Protein AF-A0A1V2L631-F1 (afdb_monomer)

Radius of gyration: 38.19 Å; Cα contacts (8 Å, |Δi|>4): 176; chains: 1; bounding box: 76×66×100 Å

Foldseek 3Di:
DDDDDDDDDDDDDDDDDDDDDDDDDDDQQFAPQPPGGDGPPDDPGNHVDPVSVVVVVVVVLVVLVVVVVPPPPPDDPDPPPDQHPVNVVVLPVVDPDPVSSVCVVVDFPDDDDPPVPDPLLVVLVVVLVVLVVVLVLLVLVLVLLVLLVVLQVVLQVVLLVVVPPDDDDDPRDRFHFQFQFQLNVDPDPSSVPDDPVNRPPPCSVVLSVVLVVVVPPPPPDPDPCPGPGTGGDGQVPDPPCNCVSVVSNVVSVVSSVVSVVVSVVSVVVSVVVVVVSSVVVVVVVVVVVVVVVVD

Organism: Cyberlindnera fabianii (NCBI:txid36022)

Sequence (295 aa):
MYCLTVRASAIFNGLDLSYAIERGSTDKRKCRLEGCWTAISGPESKFCSKQHGLEYMREAMRALELRQSNEKDENSEEDRKELTKAELVQLIRHSSTYETLKNIGATLPDVSVDLENQPRLKKIDEDVADLEEKLKLESLRKQLLIKTRENVKRLSEEITAAMDTGTSKKKVKKVEVCGFDLSFNNEADFFKDVTEDDLVSKQTEQLKERFISLQSSDKDTEMEDLYPNICLTEKKKCLKHNGWQTMLTDEIDMNIQNLEIQMTKLLERKKSIIKVLKTDLFEQKAHVKQKQMLS

Structure (mmCIF, N/CA/C/O backbone):
data_AF-A0A1V2L631-F1
#
_entry.id   AF-A0A1V2L631-F1
#
loop_
_atom_site.group_PDB
_atom_site.id
_atom_site.type_symbol
_atom_site.label_atom_id
_atom_site.label_alt_id
_atom_site.label_comp_id
_atom_site.label_asym_id
_atom_site.label_entity_id
_atom_site.label_seq_id
_atom_site.pdbx_PDB_ins_code
_atom_site.Cartn_x
_atom_site.Cartn_y
_atom_site.Cartn_z
_atom_site.occupancy
_atom_site.B_iso_or_equiv
_atom_site.auth_seq_id
_atom_site.auth_comp_id
_atom_site.auth_asym_id
_atom_site.auth_atom_id
_atom_site.pdbx_PDB_model_num
ATOM 1 N N . MET A 1 1 ? 5.069 27.496 -6.863 1.00 35.81 1 MET A N 1
ATOM 2 C CA . MET A 1 1 ? 5.940 27.360 -8.049 1.00 35.81 1 MET A CA 1
ATOM 3 C C . MET A 1 1 ? 5.727 28.573 -8.933 1.00 35.81 1 MET A C 1
ATOM 5 O O . MET A 1 1 ? 4.630 28.756 -9.440 1.00 35.81 1 MET A O 1
ATOM 9 N N . TYR A 1 2 ? 6.744 29.425 -9.030 1.00 25.33 2 TYR A N 1
ATOM 10 C CA . TYR A 1 2 ? 6.799 30.547 -9.962 1.00 25.33 2 TYR A CA 1
ATOM 11 C C . TYR A 1 2 ? 7.236 30.028 -11.335 1.00 25.33 2 TYR A C 1
ATOM 13 O O . TYR A 1 2 ? 8.191 29.259 -11.407 1.00 25.33 2 TYR A O 1
ATOM 21 N N . CYS A 1 3 ? 6.604 30.484 -12.414 1.00 25.81 3 CYS A N 1
ATOM 22 C CA . CYS A 1 3 ? 7.279 30.545 -13.706 1.00 25.81 3 CYS A CA 1
ATOM 23 C C . CYS A 1 3 ? 7.041 31.932 -14.303 1.00 25.81 3 CYS A C 1
ATOM 25 O O . CYS A 1 3 ? 5.925 32.301 -14.664 1.00 25.81 3 CYS A O 1
ATOM 27 N N . LEU A 1 4 ? 8.117 32.714 -14.272 1.00 28.52 4 LEU A N 1
ATOM 28 C CA . LEU A 1 4 ? 8.240 34.061 -14.794 1.00 28.52 4 LEU A CA 1
ATOM 29 C C . LEU A 1 4 ? 8.288 34.034 -16.324 1.00 28.52 4 LEU A C 1
ATOM 31 O O . LEU A 1 4 ? 9.017 33.262 -16.938 1.00 28.52 4 LEU A O 1
ATOM 35 N N . THR A 1 5 ? 7.532 34.954 -16.903 1.00 38.53 5 THR A N 1
ATOM 36 C CA . THR A 1 5 ? 7.663 35.503 -18.253 1.00 38.53 5 THR A CA 1
ATOM 37 C C . THR A 1 5 ? 9.063 36.045 -18.547 1.00 38.53 5 THR A C 1
ATOM 39 O O . THR A 1 5 ? 9.597 36.780 -17.719 1.00 38.53 5 THR A O 1
ATOM 42 N N . VAL A 1 6 ? 9.555 35.868 -19.780 1.00 28.62 6 VAL A N 1
ATOM 43 C CA . VAL A 1 6 ? 10.459 36.835 -20.433 1.00 28.62 6 VAL A CA 1
ATOM 44 C C . VAL A 1 6 ? 10.033 37.049 -21.893 1.00 28.62 6 VAL A C 1
ATOM 46 O O . VAL A 1 6 ? 9.863 36.106 -22.659 1.00 28.62 6 VAL A O 1
ATOM 49 N N . ARG A 1 7 ? 9.820 38.329 -22.225 1.00 31.27 7 ARG A N 1
ATOM 50 C CA . ARG A 1 7 ? 9.549 38.940 -23.540 1.00 31.27 7 ARG A CA 1
ATOM 51 C C . ARG A 1 7 ? 10.857 39.270 -24.275 1.00 31.27 7 ARG A C 1
ATOM 53 O O . ARG A 1 7 ? 11.810 39.650 -23.609 1.00 31.27 7 ARG A O 1
ATOM 60 N N . ALA A 1 8 ? 10.807 39.340 -25.609 1.00 26.72 8 ALA A N 1
ATOM 61 C CA . ALA A 1 8 ? 11.378 40.414 -26.456 1.00 26.72 8 ALA A CA 1
ATOM 62 C C . ALA A 1 8 ? 10.921 40.165 -27.916 1.00 26.72 8 ALA A C 1
ATOM 64 O O . ALA A 1 8 ? 11.053 39.045 -28.392 1.00 26.72 8 ALA A O 1
ATOM 65 N N . SER A 1 9 ? 10.138 41.043 -28.567 1.00 26.56 9 SER A N 1
ATOM 66 C CA . SER A 1 9 ? 10.531 42.303 -29.253 1.00 26.56 9 SER A CA 1
ATOM 67 C C . SER A 1 9 ? 11.494 42.044 -30.418 1.00 26.56 9 SER A C 1
ATOM 69 O O . SER A 1 9 ? 12.488 41.370 -30.215 1.00 26.56 9 SER A O 1
ATOM 71 N N . ALA A 1 10 ? 11.382 42.572 -31.634 1.00 28.75 10 ALA A N 1
ATOM 72 C CA . ALA A 1 10 ? 10.436 43.387 -32.397 1.00 28.75 10 ALA A CA 1
ATOM 73 C C . ALA A 1 10 ? 11.000 43.399 -33.847 1.00 28.75 10 ALA A C 1
ATOM 75 O O . ALA A 1 10 ? 12.159 43.038 -34.029 1.00 28.75 10 ALA A O 1
ATOM 76 N N . ILE A 1 11 ? 10.218 43.821 -34.849 1.00 28.16 11 ILE A N 1
ATOM 77 C CA . ILE A 1 11 ? 10.582 44.752 -35.950 1.00 28.16 11 ILE A CA 1
ATOM 78 C C . ILE A 1 11 ? 9.530 44.620 -37.065 1.00 28.16 11 ILE A C 1
ATOM 80 O O . ILE A 1 11 ? 9.407 43.607 -37.748 1.00 28.16 11 ILE A O 1
ATOM 84 N N . PHE A 1 12 ? 8.749 45.689 -37.192 1.00 32.38 12 PHE A N 1
ATOM 85 C CA . PHE A 1 12 ? 7.882 46.023 -38.316 1.00 32.38 12 PHE A CA 1
ATOM 86 C C . PHE A 1 12 ? 8.732 46.625 -39.443 1.00 32.38 12 PHE A C 1
ATOM 88 O O . PHE A 1 12 ? 9.659 47.371 -39.142 1.00 32.38 12 PHE A O 1
ATOM 95 N N . ASN A 1 13 ? 8.357 46.419 -40.709 1.00 31.70 13 ASN A N 1
ATOM 96 C CA . ASN A 1 13 ? 8.304 47.511 -41.688 1.00 31.70 13 ASN A CA 1
ATOM 97 C C . ASN A 1 13 ? 7.408 47.141 -42.877 1.00 31.70 13 ASN A C 1
ATOM 99 O O . ASN A 1 13 ? 7.348 45.988 -43.295 1.00 31.70 13 ASN A O 1
ATOM 103 N N . GLY A 1 14 ? 6.635 48.134 -43.315 1.00 27.39 14 GLY A N 1
ATOM 104 C CA . GLY A 1 14 ? 5.398 47.980 -44.071 1.00 27.39 14 GLY A CA 1
ATOM 105 C C . GLY A 1 14 ? 5.557 47.612 -45.542 1.00 27.39 14 GLY A C 1
ATOM 106 O O . GLY A 1 14 ? 6.598 47.841 -46.146 1.00 27.39 14 GLY A O 1
ATOM 107 N N . LEU A 1 15 ? 4.451 47.128 -46.109 1.00 29.39 15 LEU A N 1
ATOM 108 C CA . LEU A 1 15 ? 3.930 47.561 -47.404 1.00 29.39 15 LEU A CA 1
ATOM 109 C C . LEU A 1 15 ? 2.403 47.366 -47.413 1.00 29.39 15 LEU A C 1
ATOM 111 O O . LEU A 1 15 ? 1.873 46.431 -46.815 1.00 29.39 15 LEU A O 1
ATOM 115 N N . ASP A 1 16 ? 1.746 48.342 -48.028 1.00 30.45 16 ASP A N 1
ATOM 116 C CA . ASP A 1 16 ? 0.326 48.694 -48.001 1.00 30.45 16 ASP A CA 1
ATOM 117 C C . ASP A 1 16 ? -0.672 47.551 -48.252 1.00 30.45 16 ASP A C 1
ATOM 119 O O . ASP A 1 16 ? -0.576 46.804 -49.226 1.00 30.45 16 ASP A O 1
ATOM 123 N N . LEU A 1 17 ? -1.705 47.501 -47.402 1.00 29.52 17 LEU A N 1
ATOM 124 C CA . LEU A 1 17 ? -2.951 46.774 -47.631 1.00 29.52 17 LEU A CA 1
ATOM 125 C C . LEU A 1 17 ? -3.939 47.696 -48.354 1.00 29.52 17 LEU A C 1
ATOM 127 O O . LEU A 1 17 ? -4.366 48.707 -47.799 1.00 29.52 17 LEU A O 1
ATOM 131 N N . SER A 1 18 ? -4.428 47.267 -49.515 1.00 30.72 18 SER A N 1
ATOM 132 C CA . SER A 1 18 ? -5.731 47.703 -50.020 1.00 30.72 18 SER A CA 1
ATOM 133 C C . SER A 1 18 ? -6.702 46.516 -50.013 1.00 3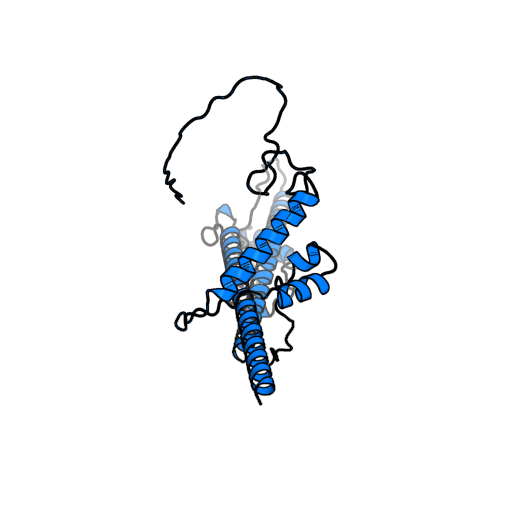0.72 18 SER A C 1
ATOM 135 O O . SER A 1 18 ? -6.394 45.475 -50.575 1.00 30.72 18 SER A O 1
ATOM 137 N N . TYR A 1 19 ? -7.824 46.705 -49.293 1.00 33.34 19 TYR A N 1
ATOM 138 C CA . TYR A 1 19 ? -9.198 46.190 -49.508 1.00 33.34 19 TYR A CA 1
ATOM 139 C C . TYR A 1 19 ? -9.391 44.709 -49.951 1.00 33.34 19 TYR A C 1
ATOM 141 O O . TYR A 1 19 ? -8.825 44.272 -50.934 1.00 33.34 19 TYR A O 1
ATOM 149 N N . ALA A 1 20 ? -10.281 43.871 -49.406 1.00 31.53 20 ALA A N 1
ATOM 150 C CA . ALA A 1 20 ? -11.449 44.078 -48.559 1.00 31.53 20 ALA A CA 1
ATOM 151 C C . ALA A 1 20 ? -11.918 42.738 -47.926 1.00 31.53 20 ALA A C 1
ATOM 153 O O . ALA A 1 20 ? -11.837 41.684 -48.545 1.00 31.53 20 ALA A O 1
ATOM 154 N N . ILE A 1 21 ? -12.410 42.844 -46.688 1.00 39.44 21 ILE A N 1
ATOM 155 C CA . ILE A 1 21 ? -13.585 42.208 -46.049 1.00 39.44 21 ILE A CA 1
ATOM 156 C C . ILE A 1 21 ? -14.060 40.826 -46.551 1.00 39.44 21 ILE A C 1
ATOM 158 O O . ILE A 1 21 ? -14.691 40.735 -47.592 1.00 39.44 21 ILE A O 1
ATOM 162 N N . GLU A 1 22 ? -14.014 39.829 -45.656 1.00 34.34 22 GLU A N 1
ATOM 163 C CA . GLU A 1 22 ? -15.205 39.042 -45.289 1.00 34.34 22 GLU A CA 1
ATOM 164 C C . GLU A 1 22 ? -15.097 38.525 -43.840 1.00 34.34 22 GLU A C 1
ATOM 166 O O . GLU A 1 22 ? -14.097 37.943 -43.418 1.00 34.34 22 GLU A O 1
ATOM 171 N N . ARG A 1 23 ? -16.125 38.824 -43.036 1.00 35.88 23 ARG A N 1
ATOM 172 C CA . ARG A 1 23 ? -16.254 38.453 -41.619 1.00 35.88 23 ARG A CA 1
ATOM 173 C C . ARG A 1 23 ? -16.688 36.987 -41.507 1.00 35.88 23 ARG A C 1
ATOM 175 O O . ARG A 1 23 ? -17.713 36.630 -42.074 1.00 35.88 23 ARG A O 1
ATOM 182 N N . GLY A 1 24 ? -16.002 36.179 -40.691 1.00 31.56 24 GLY A N 1
ATOM 183 C CA . GLY A 1 24 ? -16.507 34.852 -40.306 1.00 31.56 24 GLY A CA 1
ATOM 184 C C . GLY A 1 24 ? -15.512 33.928 -39.590 1.00 31.56 24 GLY A C 1
ATOM 185 O O . GLY A 1 24 ? -14.827 33.147 -40.236 1.00 31.56 24 GLY A O 1
ATOM 186 N N . SER A 1 25 ? -15.508 33.996 -38.253 1.00 39.47 25 SER A N 1
ATOM 187 C CA . SER A 1 25 ? -15.205 32.932 -37.268 1.00 39.47 25 SER A CA 1
ATOM 188 C C . SER A 1 25 ? -13.924 32.071 -37.376 1.00 39.47 25 SER A C 1
ATOM 190 O O . SER A 1 25 ? -13.733 31.308 -38.321 1.00 39.47 25 SER A O 1
ATOM 192 N N . THR A 1 26 ? -13.191 32.039 -36.252 1.00 40.69 26 THR A N 1
ATOM 193 C CA . THR A 1 26 ? -12.124 31.101 -35.826 1.00 40.69 26 THR A CA 1
ATOM 194 C C . THR A 1 26 ? -10.801 31.177 -36.590 1.00 40.69 26 THR A C 1
ATOM 196 O O . THR A 1 26 ? -10.778 31.100 -37.812 1.00 40.69 26 THR A O 1
ATOM 199 N N . ASP A 1 27 ? -9.689 31.300 -35.856 1.00 54.16 27 ASP A N 1
ATOM 200 C CA . ASP A 1 27 ? -8.316 31.198 -36.368 1.00 54.16 27 ASP A CA 1
ATOM 201 C C . ASP A 1 27 ? -8.124 29.877 -37.125 1.00 54.16 27 ASP A C 1
ATOM 203 O O . ASP A 1 27 ? -7.785 28.830 -36.564 1.00 54.16 27 ASP A O 1
ATOM 207 N N . LYS A 1 28 ? -8.366 29.900 -38.436 1.00 66.38 28 LYS A N 1
ATOM 208 C CA . LYS A 1 28 ? -8.109 28.753 -39.300 1.00 66.38 28 LYS A CA 1
ATOM 209 C C . LYS A 1 28 ? -6.596 28.590 -39.377 1.00 66.38 28 LYS A C 1
ATOM 211 O O . LYS A 1 28 ? -5.897 29.445 -39.920 1.00 66.38 28 LYS A O 1
ATOM 216 N N . ARG A 1 29 ? -6.085 27.495 -38.806 1.00 85.06 29 ARG A N 1
ATOM 217 C CA . ARG A 1 29 ? -4.656 27.147 -38.846 1.00 85.06 29 ARG A CA 1
ATOM 218 C C . ARG A 1 29 ? -4.130 27.271 -40.283 1.00 85.06 29 ARG A C 1
ATOM 220 O O . ARG A 1 29 ? -4.743 26.753 -41.221 1.00 85.06 29 ARG A O 1
ATOM 227 N N . LYS A 1 30 ? -3.006 27.969 -40.440 1.00 89.12 30 LYS A N 1
ATOM 228 C CA . LYS A 1 30 ? -2.355 28.214 -41.734 1.00 89.12 30 LYS A CA 1
ATOM 229 C C . LYS A 1 30 ? -1.570 26.985 -42.200 1.00 89.12 30 LYS A C 1
ATOM 231 O O . LYS A 1 30 ? -1.176 26.147 -41.387 1.00 89.12 30 LYS A O 1
ATOM 236 N N . CYS A 1 31 ? -1.363 26.882 -43.510 1.00 90.81 31 CYS A N 1
ATOM 237 C CA . CYS A 1 31 ? -0.488 25.888 -44.125 1.00 90.81 31 CYS A CA 1
ATOM 238 C C . CYS A 1 31 ? 0.948 25.995 -43.580 1.00 90.81 31 CYS A C 1
ATOM 240 O O . CYS A 1 31 ? 1.435 27.093 -43.331 1.00 90.81 31 CYS A O 1
ATOM 242 N N . ARG A 1 32 ? 1.625 24.853 -43.401 1.00 89.56 32 ARG A N 1
ATOM 243 C CA . ARG A 1 32 ? 3.000 24.799 -42.870 1.00 89.56 32 ARG A CA 1
ATOM 244 C C . ARG A 1 32 ? 4.098 25.064 -43.914 1.00 89.56 32 ARG A C 1
ATOM 246 O O . ARG A 1 32 ? 5.243 25.254 -43.523 1.00 89.56 32 ARG A O 1
ATOM 253 N N . LEU A 1 33 ? 3.775 25.049 -45.209 1.00 90.06 33 LEU A N 1
ATOM 254 C CA . LEU A 1 33 ? 4.741 25.382 -46.263 1.00 90.06 33 LEU A CA 1
ATOM 255 C C . LEU A 1 33 ? 5.114 26.868 -46.174 1.00 90.06 33 LEU A C 1
ATOM 257 O O . LEU A 1 33 ? 4.220 27.716 -46.101 1.00 90.06 33 LEU A O 1
ATOM 261 N N . GLU A 1 34 ? 6.409 27.181 -46.188 1.00 86.50 34 GLU A N 1
ATOM 262 C CA . GLU A 1 34 ? 6.878 28.566 -46.130 1.00 86.50 34 GLU A CA 1
ATOM 263 C C . GLU A 1 34 ? 6.370 29.366 -47.339 1.00 86.50 34 GLU A C 1
ATOM 265 O O . GLU A 1 34 ? 6.286 28.866 -48.457 1.00 86.50 34 GLU A O 1
ATOM 270 N N . GLY A 1 35 ? 5.933 30.604 -47.099 1.00 86.81 35 GLY A N 1
ATOM 271 C CA . GLY A 1 35 ? 5.319 31.448 -48.130 1.00 86.81 35 GLY A CA 1
ATOM 272 C C . GLY A 1 35 ? 3.858 31.118 -48.471 1.00 86.81 35 GLY A C 1
ATOM 273 O O . GLY A 1 35 ? 3.234 31.865 -49.224 1.00 86.81 35 GLY A O 1
ATOM 274 N N . CYS A 1 36 ? 3.261 30.063 -47.899 1.00 88.94 36 CYS A N 1
ATOM 275 C CA . CYS A 1 36 ? 1.844 29.751 -48.089 1.00 88.94 36 CYS A CA 1
ATOM 276 C C . CYS A 1 36 ? 0.971 30.316 -46.957 1.00 88.94 36 CYS A C 1
ATOM 278 O O . CYS A 1 36 ? 1.109 29.947 -45.793 1.00 88.94 36 CYS A O 1
ATOM 280 N N . TRP A 1 37 ? -0.008 31.151 -47.310 1.00 86.56 37 TRP A N 1
ATOM 281 C CA . TRP A 1 37 ? -0.923 31.788 -46.348 1.00 86.56 37 TRP A CA 1
ATOM 282 C C . TRP A 1 37 ? -2.336 31.191 -46.342 1.00 86.56 37 TRP A C 1
ATOM 284 O O . TRP A 1 37 ? -3.226 31.691 -45.655 1.00 86.56 37 TRP A O 1
ATOM 294 N N . THR A 1 38 ? -2.552 30.112 -47.096 1.00 88.94 38 THR A N 1
ATOM 295 C CA . THR A 1 38 ? -3.854 29.450 -47.239 1.00 88.94 38 THR A CA 1
ATOM 296 C C . THR A 1 38 ? -4.200 28.613 -46.001 1.00 88.94 38 THR A C 1
ATOM 298 O O . THR A 1 38 ? -3.320 28.043 -45.349 1.00 88.94 38 THR A O 1
ATOM 301 N N . ALA A 1 39 ? -5.493 28.501 -45.685 1.00 87.19 39 ALA A N 1
ATOM 302 C CA . ALA A 1 39 ? -5.988 27.643 -44.609 1.00 87.19 39 ALA A CA 1
ATOM 303 C C . ALA A 1 39 ? -5.780 26.146 -44.918 1.00 87.19 39 ALA A C 1
ATOM 305 O O . ALA A 1 39 ? -5.807 25.727 -46.076 1.00 87.19 39 ALA A O 1
ATOM 306 N N . ILE A 1 40 ? -5.582 25.332 -43.878 1.00 90.38 40 ILE A N 1
ATOM 307 C CA . ILE A 1 40 ? -5.439 23.873 -44.015 1.00 90.38 40 ILE A CA 1
ATOM 308 C C . ILE A 1 40 ? -6.718 23.198 -44.534 1.00 90.38 40 ILE A C 1
ATOM 310 O O . ILE A 1 40 ? -7.829 23.617 -44.221 1.00 90.38 40 ILE A O 1
ATOM 314 N N . SER A 1 41 ? -6.551 22.098 -45.276 1.00 83.69 41 SER A N 1
ATOM 315 C CA . SER A 1 41 ? -7.657 21.373 -45.926 1.00 83.69 41 SER A CA 1
ATOM 316 C C . SER A 1 41 ? -8.572 20.597 -44.963 1.00 83.69 41 SER A C 1
ATOM 318 O O . SER A 1 41 ? -9.622 20.124 -45.387 1.00 83.69 41 SER A O 1
ATOM 320 N N . GLY A 1 42 ? -8.188 20.414 -43.695 1.00 80.44 42 GLY A N 1
ATOM 321 C CA . GLY A 1 42 ? -8.964 19.636 -42.725 1.00 80.44 42 GLY A CA 1
ATOM 322 C C . GLY A 1 42 ? -8.306 19.552 -41.342 1.00 80.44 42 GLY A C 1
ATOM 323 O O . GLY A 1 42 ? -7.162 19.983 -41.184 1.00 80.44 42 GLY A O 1
ATOM 324 N N . PRO A 1 43 ? -8.995 18.999 -40.327 1.00 76.56 43 PRO A N 1
ATOM 325 C CA . PRO A 1 43 ? -8.525 18.974 -38.937 1.00 76.56 43 PRO A CA 1
ATOM 326 C C . PRO A 1 43 ? -7.256 18.131 -38.720 1.00 76.56 43 PRO A C 1
ATOM 328 O O . PRO A 1 43 ? -6.450 18.450 -37.844 1.00 76.56 43 PRO A O 1
ATOM 331 N N . GLU A 1 44 ? -7.024 17.112 -39.543 1.00 79.25 44 GLU A N 1
ATOM 332 C CA . GLU A 1 44 ? -5.837 16.249 -39.440 1.00 79.25 44 GLU A CA 1
ATOM 333 C C . GLU A 1 44 ? -4.673 16.712 -40.326 1.00 79.25 44 GLU A C 1
ATOM 335 O O . GLU A 1 44 ? -3.515 16.376 -40.078 1.00 79.25 44 GLU A O 1
ATOM 340 N N . SER A 1 45 ? -4.954 17.548 -41.328 1.00 83.94 45 SER A N 1
ATOM 341 C CA . SER A 1 45 ? -3.936 18.034 -42.255 1.00 83.94 45 SER A CA 1
ATOM 342 C C . SER A 1 45 ? -3.139 19.198 -41.665 1.00 83.94 45 SER A C 1
ATOM 344 O O . SER A 1 45 ? -3.659 20.057 -40.952 1.00 83.94 45 SER A O 1
ATOM 346 N N . LYS A 1 46 ? -1.852 19.261 -42.014 1.00 88.25 46 LYS A N 1
ATOM 347 C CA . LYS A 1 46 ? -0.977 20.418 -41.756 1.00 88.25 46 LYS A CA 1
ATOM 348 C C . LYS A 1 46 ? -0.826 21.331 -42.978 1.00 88.25 46 LYS A C 1
ATOM 350 O O . LYS A 1 46 ? -0.167 22.364 -42.891 1.00 88.25 46 LYS A O 1
ATOM 355 N N . PHE A 1 47 ? -1.434 20.959 -44.104 1.00 91.81 47 PHE A N 1
ATOM 356 C CA . PHE A 1 47 ? -1.260 21.627 -45.390 1.00 91.81 47 PHE A CA 1
ATOM 357 C C . PHE A 1 47 ? -2.609 21.942 -46.046 1.00 91.81 47 PHE A C 1
ATOM 359 O O . PHE A 1 47 ? -3.609 21.246 -45.829 1.00 91.81 47 PHE A O 1
ATOM 366 N N . CYS A 1 48 ? -2.638 23.003 -46.853 1.00 90.19 48 CYS A N 1
ATOM 367 C CA . CYS A 1 48 ? -3.810 23.386 -47.645 1.00 90.19 48 CYS A CA 1
ATOM 368 C C . CYS A 1 48 ? -4.061 22.438 -48.829 1.00 90.19 48 CYS A C 1
ATOM 370 O O . CYS A 1 48 ? -5.184 22.343 -49.306 1.00 90.19 48 CYS A O 1
ATOM 372 N N . SER A 1 49 ? -3.038 21.706 -49.281 1.00 90.06 49 SER A N 1
ATOM 373 C CA . SER A 1 49 ? -3.139 20.733 -50.369 1.00 90.06 49 SER A CA 1
ATOM 374 C C . SER A 1 49 ? -2.104 19.613 -50.223 1.00 90.06 49 SER A C 1
ATOM 376 O O . SER A 1 49 ? -1.086 19.759 -49.537 1.00 90.06 49 SER A O 1
ATOM 378 N N . LYS A 1 50 ? -2.336 18.490 -50.917 1.00 89.62 50 LYS A N 1
ATOM 379 C CA . LYS A 1 50 ? -1.371 17.380 -51.013 1.00 89.62 50 LYS A CA 1
ATOM 380 C C . LYS A 1 50 ? -0.044 17.833 -51.630 1.00 89.62 50 LYS A C 1
ATOM 382 O O . LYS A 1 50 ? 1.015 17.386 -51.201 1.00 89.62 50 LYS A O 1
ATOM 387 N N . GLN A 1 51 ? -0.103 18.723 -52.620 1.00 92.38 51 GLN A N 1
ATOM 388 C CA . GLN A 1 51 ? 1.078 19.235 -53.309 1.00 92.38 51 GLN A CA 1
ATOM 389 C C . GLN A 1 51 ? 2.000 19.993 -52.351 1.00 92.38 51 GLN A C 1
ATOM 391 O O . GLN A 1 51 ? 3.195 19.714 -52.331 1.00 92.38 51 GLN A O 1
ATOM 396 N N . HIS A 1 52 ? 1.439 20.849 -51.493 1.00 90.88 52 HIS A N 1
ATOM 397 C CA . HIS A 1 52 ? 2.223 21.616 -50.523 1.00 90.88 52 HIS A CA 1
ATOM 398 C C . HIS A 1 52 ? 2.842 20.715 -49.446 1.00 90.88 52 HIS A C 1
ATOM 400 O O . HIS A 1 52 ? 3.964 20.952 -49.014 1.00 90.88 52 HIS A O 1
ATOM 406 N N . GLY A 1 53 ? 2.147 19.643 -49.045 1.00 88.00 53 GLY A N 1
ATOM 407 C CA . GLY A 1 53 ? 2.724 18.640 -48.146 1.00 88.00 53 GLY A CA 1
ATOM 408 C C . GLY A 1 53 ? 3.908 17.892 -48.767 1.00 88.00 53 GLY A C 1
ATOM 409 O O . GLY A 1 53 ? 4.912 17.663 -48.096 1.00 88.00 53 GLY A O 1
ATOM 410 N N . LEU A 1 54 ? 3.825 17.542 -50.055 1.00 90.00 54 LEU A N 1
ATOM 411 C CA . LEU A 1 54 ? 4.934 16.906 -50.776 1.00 90.00 54 LEU A CA 1
ATOM 412 C C . LEU A 1 54 ? 6.121 17.850 -50.957 1.00 90.00 54 LEU A C 1
ATOM 414 O O . LEU A 1 54 ? 7.263 17.417 -50.843 1.00 90.00 54 LEU A O 1
ATOM 418 N N . GLU A 1 55 ? 5.860 19.119 -51.253 1.00 91.69 55 GLU A N 1
ATOM 419 C CA . GLU A 1 55 ? 6.893 20.142 -51.399 1.00 91.69 55 GLU A CA 1
ATOM 420 C C . GLU A 1 55 ? 7.649 20.364 -50.091 1.00 91.69 55 GLU A C 1
ATOM 422 O O . GLU A 1 55 ? 8.868 20.206 -50.067 1.00 91.69 55 GLU A O 1
ATOM 427 N N . TYR A 1 56 ? 6.917 20.540 -48.991 1.00 91.44 56 TYR A N 1
ATOM 428 C CA . TYR A 1 56 ? 7.492 20.637 -47.653 1.00 91.44 56 TYR A CA 1
ATOM 429 C C . TYR A 1 56 ? 8.374 19.427 -47.306 1.00 91.44 56 TYR A C 1
ATOM 431 O O . TYR A 1 56 ? 9.489 19.576 -46.811 1.00 91.44 56 TYR A O 1
ATOM 439 N N . MET A 1 57 ? 7.909 18.205 -47.599 1.00 86.12 57 MET A N 1
ATOM 440 C CA . MET A 1 57 ? 8.705 16.997 -47.353 1.00 86.12 57 MET A CA 1
ATOM 441 C C . MET A 1 57 ? 9.954 16.932 -48.238 1.00 86.12 57 MET A C 1
ATOM 443 O O . MET A 1 57 ? 11.001 16.493 -47.772 1.00 86.12 57 MET A O 1
ATOM 447 N N . ARG A 1 58 ? 9.889 17.377 -49.500 1.00 88.69 58 ARG A N 1
ATOM 448 C CA . ARG A 1 58 ? 11.074 17.434 -50.375 1.00 88.69 58 ARG A CA 1
ATOM 449 C C . ARG A 1 58 ? 12.105 18.428 -49.856 1.00 88.69 58 ARG A C 1
ATOM 451 O O . ARG A 1 58 ? 13.288 18.110 -49.877 1.00 88.69 58 ARG A O 1
ATOM 458 N N . GLU A 1 59 ? 11.674 19.597 -49.395 1.00 87.00 59 GLU A N 1
ATOM 459 C CA . GLU A 1 59 ? 12.562 20.595 -48.792 1.00 87.00 59 GLU A CA 1
ATOM 460 C C . GLU A 1 59 ? 13.216 20.066 -47.519 1.00 87.00 59 GLU A C 1
ATOM 462 O O . GLU A 1 59 ? 14.433 20.163 -47.381 1.00 87.00 59 GLU A O 1
ATOM 467 N N . ALA A 1 60 ? 12.446 19.404 -46.652 1.00 84.06 60 ALA A N 1
ATOM 468 C CA . ALA A 1 60 ? 12.982 18.747 -45.464 1.00 84.06 60 ALA A CA 1
ATOM 469 C C . ALA A 1 60 ? 14.040 17.684 -45.816 1.00 84.06 60 ALA A C 1
ATOM 471 O O . ALA A 1 60 ? 15.100 17.647 -45.197 1.00 84.06 60 ALA A O 1
ATOM 472 N N . MET A 1 61 ? 13.799 16.863 -46.847 1.00 82.81 61 MET A N 1
ATOM 473 C CA . MET A 1 61 ? 14.779 15.871 -47.312 1.00 82.81 61 MET A CA 1
ATOM 474 C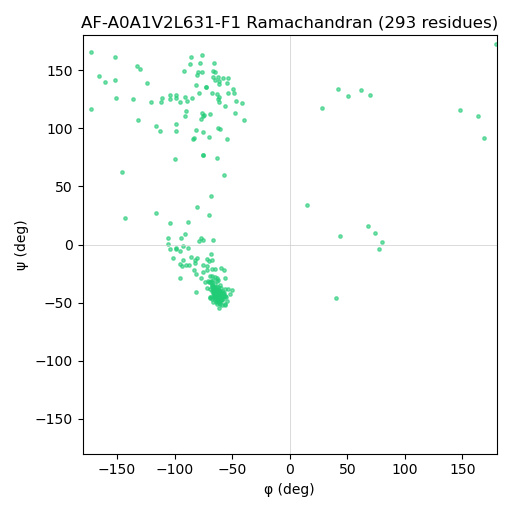 C . MET A 1 61 ? 16.050 16.514 -47.875 1.00 82.81 61 MET A C 1
ATOM 476 O O . MET A 1 61 ? 17.141 16.030 -47.590 1.00 82.81 61 MET A O 1
ATOM 480 N N . ARG A 1 62 ? 15.934 17.607 -48.642 1.00 84.31 62 ARG A N 1
ATOM 481 C CA . ARG A 1 62 ? 17.104 18.343 -49.155 1.00 84.31 62 ARG A CA 1
ATOM 482 C C . ARG A 1 62 ? 17.904 18.995 -48.031 1.00 84.31 62 ARG A C 1
ATOM 484 O O . ARG A 1 62 ? 19.127 18.992 -48.073 1.00 84.31 62 ARG A O 1
ATOM 491 N N . ALA A 1 63 ? 17.223 19.546 -47.027 1.00 81.69 63 ALA A N 1
ATOM 492 C CA . ALA A 1 63 ? 17.877 20.141 -45.869 1.00 81.69 63 ALA A CA 1
ATOM 493 C C . ALA A 1 63 ? 18.684 19.100 -45.075 1.00 81.69 63 ALA A C 1
ATOM 495 O O . ALA A 1 63 ? 19.786 19.408 -44.632 1.00 81.69 63 ALA A O 1
ATOM 496 N N . LEU A 1 64 ? 18.173 17.869 -44.945 1.00 76.69 64 LEU A N 1
ATOM 497 C CA . LEU A 1 64 ? 18.906 16.748 -44.343 1.00 76.69 64 LEU A CA 1
ATOM 498 C C . LEU A 1 64 ? 20.140 16.350 -45.170 1.00 76.69 64 LEU A C 1
ATOM 500 O O . LEU A 1 64 ? 21.215 16.164 -44.612 1.00 76.69 64 LEU A O 1
ATOM 504 N N . GLU A 1 65 ? 20.014 16.269 -46.498 1.00 78.25 65 GLU A N 1
ATOM 505 C CA . GLU A 1 65 ? 21.150 15.971 -47.387 1.00 78.25 65 GLU A CA 1
ATOM 506 C C . GLU A 1 65 ? 22.266 17.023 -47.273 1.00 78.25 65 GLU A C 1
ATOM 508 O O . GLU A 1 65 ? 23.443 16.671 -47.240 1.00 78.25 65 GLU A O 1
ATOM 513 N N . LEU A 1 66 ? 21.899 18.305 -47.172 1.00 77.25 66 LEU A N 1
ATOM 514 C CA . LEU A 1 66 ? 22.855 19.410 -47.072 1.00 77.25 66 LEU A CA 1
ATOM 515 C C . LEU A 1 66 ? 23.586 19.444 -45.718 1.00 77.25 66 LEU A C 1
ATOM 517 O O . LEU A 1 66 ? 24.741 19.858 -45.648 1.00 77.25 66 LEU A O 1
ATOM 521 N N . ARG A 1 67 ? 22.930 19.008 -44.636 1.00 72.38 67 ARG A N 1
ATOM 522 C CA . ARG A 1 67 ? 23.561 18.880 -43.310 1.00 72.38 67 ARG A CA 1
ATOM 523 C C . ARG A 1 67 ? 24.595 17.758 -43.299 1.00 72.38 67 ARG A C 1
ATOM 525 O O . ARG A 1 67 ? 25.734 17.994 -42.915 1.00 72.38 67 ARG A O 1
ATOM 532 N N . GLN A 1 68 ? 24.248 16.604 -43.867 1.00 69.81 68 GLN A N 1
ATOM 533 C CA . GLN A 1 68 ? 25.149 15.450 -43.977 1.00 69.81 68 GLN A CA 1
ATOM 534 C C . GLN A 1 68 ? 26.386 15.720 -44.842 1.00 69.81 68 GLN A C 1
ATOM 536 O O . GLN A 1 68 ? 27.435 15.121 -44.617 1.00 69.81 68 GLN A O 1
ATOM 541 N N . SER A 1 69 ? 26.302 16.614 -45.834 1.00 65.38 69 SER A N 1
ATOM 542 C CA . SER A 1 69 ? 27.476 16.999 -46.627 1.00 65.38 69 SER A CA 1
ATOM 543 C C . SER A 1 69 ? 28.431 17.946 -45.897 1.00 65.38 69 SER A C 1
ATOM 545 O O . SER A 1 69 ? 29.607 17.990 -46.255 1.00 65.38 69 SER A O 1
ATOM 547 N N . ASN A 1 70 ? 27.936 18.691 -44.903 1.00 62.56 70 ASN A N 1
ATOM 548 C CA . ASN A 1 70 ? 28.689 19.731 -44.202 1.00 62.56 70 ASN A CA 1
ATOM 549 C C . ASN A 1 70 ? 29.339 19.235 -42.894 1.00 62.56 70 ASN A C 1
ATOM 551 O O . ASN A 1 70 ? 30.271 19.868 -42.421 1.00 62.56 70 ASN A O 1
ATOM 555 N N . GLU A 1 71 ? 28.918 18.091 -42.343 1.00 57.00 71 GLU A N 1
ATOM 556 C CA . GLU A 1 71 ? 29.473 17.473 -41.119 1.00 57.00 71 GLU A CA 1
ATOM 557 C C . GLU A 1 71 ? 30.772 16.663 -41.345 1.00 57.00 71 GLU A C 1
ATOM 559 O O . GLU A 1 71 ? 31.043 15.682 -40.660 1.00 57.00 71 GLU A O 1
ATOM 564 N N . LYS A 1 72 ? 31.616 17.061 -42.305 1.00 54.06 72 LYS A N 1
ATOM 565 C CA . LYS A 1 72 ? 32.963 16.479 -42.488 1.00 54.06 72 LYS A CA 1
ATOM 566 C C . LYS A 1 72 ? 34.052 17.184 -41.664 1.00 54.06 72 LYS A C 1
ATOM 568 O O . LYS A 1 72 ? 35.226 17.049 -41.995 1.00 54.06 72 LYS A O 1
ATOM 573 N N . ASP A 1 73 ? 33.685 17.922 -40.619 1.00 48.41 73 ASP A N 1
ATOM 574 C CA . ASP A 1 73 ? 34.651 18.505 -39.685 1.00 48.41 73 ASP A CA 1
ATOM 575 C C . ASP A 1 73 ? 34.915 17.528 -38.529 1.00 48.41 73 ASP A C 1
ATOM 577 O O . ASP A 1 73 ? 34.037 17.198 -37.735 1.00 48.41 73 ASP A O 1
ATOM 581 N N . GLU A 1 74 ? 36.157 17.048 -38.463 1.00 52.59 74 GLU A N 1
ATOM 582 C CA . GLU A 1 74 ? 36.647 15.897 -37.689 1.00 52.59 74 GLU A CA 1
ATOM 583 C C . GLU A 1 74 ? 36.680 16.078 -36.153 1.00 52.59 74 GLU A C 1
ATOM 585 O O . GLU A 1 74 ? 37.484 15.423 -35.496 1.00 52.59 74 GLU A O 1
ATOM 590 N N . ASN A 1 75 ? 35.867 16.952 -35.537 1.00 47.69 75 ASN A N 1
ATOM 591 C CA . ASN A 1 75 ? 36.117 17.328 -34.133 1.00 47.69 75 ASN A CA 1
ATOM 592 C C . ASN A 1 75 ? 34.915 17.558 -33.200 1.00 47.69 75 ASN A C 1
ATOM 594 O O . ASN A 1 75 ? 35.072 18.216 -32.171 1.00 47.69 75 ASN A O 1
ATOM 598 N N . SER A 1 76 ? 33.733 17.005 -33.480 1.00 47.31 76 SER A N 1
ATOM 599 C CA . SER A 1 76 ? 32.646 16.971 -32.488 1.00 47.31 76 SER A CA 1
ATOM 600 C C . SER A 1 76 ? 32.350 15.540 -32.035 1.00 47.31 76 SER A C 1
ATOM 602 O O . SER A 1 76 ? 31.608 14.816 -32.693 1.00 47.31 76 SER A O 1
ATOM 604 N N . GLU A 1 77 ? 32.910 15.151 -30.886 1.00 47.28 77 GLU A N 1
ATOM 605 C CA . GLU A 1 77 ? 32.610 13.921 -30.127 1.00 47.28 77 GLU A CA 1
ATOM 606 C C . GLU A 1 77 ? 31.189 13.916 -29.503 1.00 47.28 77 GLU A C 1
ATOM 608 O O . GLU A 1 77 ? 30.993 13.497 -28.365 1.00 47.28 77 GLU A O 1
ATOM 613 N N . GLU A 1 78 ? 30.163 14.380 -30.219 1.00 45.81 78 GLU A N 1
ATOM 614 C CA . GLU A 1 78 ? 28.770 14.145 -29.820 1.00 45.81 78 GLU A CA 1
ATOM 615 C C . GLU A 1 78 ? 28.072 13.299 -30.886 1.00 45.81 78 GLU A C 1
ATOM 617 O O . GLU A 1 78 ? 27.670 13.793 -31.937 1.00 45.81 78 GLU A O 1
ATOM 622 N N . ASP A 1 79 ? 27.930 12.006 -30.575 1.00 46.34 79 ASP A N 1
ATOM 623 C CA . ASP A 1 79 ? 27.279 10.924 -31.327 1.00 46.34 79 ASP A CA 1
ATOM 624 C C . ASP A 1 79 ? 25.793 11.188 -31.666 1.00 46.34 79 ASP A C 1
ATOM 626 O O . ASP A 1 79 ? 24.887 10.433 -31.303 1.00 46.34 79 ASP A O 1
ATOM 630 N N . ARG A 1 80 ? 25.484 12.254 -32.403 1.00 50.62 80 ARG A N 1
ATOM 631 C CA . ARG A 1 80 ? 24.183 12.414 -33.061 1.00 50.62 80 ARG A CA 1
ATOM 632 C C . ARG A 1 80 ? 24.319 12.029 -34.518 1.00 50.62 80 ARG A C 1
ATOM 634 O O . ARG A 1 80 ? 24.288 12.873 -35.402 1.00 50.62 80 ARG A O 1
ATOM 641 N N . LYS A 1 81 ? 24.426 10.724 -34.769 1.00 62.56 81 LYS A N 1
ATOM 642 C CA . LYS A 1 81 ? 24.318 10.181 -36.125 1.00 62.56 81 LYS A CA 1
ATOM 643 C C . LYS A 1 81 ? 22.928 10.518 -36.680 1.00 62.56 81 LYS A C 1
ATOM 645 O O . LYS A 1 81 ? 21.942 9.864 -36.336 1.00 62.56 81 LYS A O 1
ATOM 650 N N . GLU A 1 82 ? 22.835 11.567 -37.494 1.00 67.31 82 GLU A N 1
ATOM 651 C CA . GLU A 1 82 ? 21.601 11.899 -38.201 1.00 67.31 82 GLU A CA 1
ATOM 652 C C . GLU A 1 82 ? 21.222 10.746 -39.147 1.00 67.31 82 GLU A C 1
ATOM 654 O O . GLU A 1 82 ? 22.075 10.128 -39.786 1.00 67.31 82 GLU A O 1
ATOM 659 N N . LEU A 1 83 ? 19.924 10.438 -39.235 1.00 69.94 83 LEU A N 1
ATOM 660 C CA . LEU A 1 83 ? 19.409 9.416 -40.149 1.00 69.94 83 LEU A CA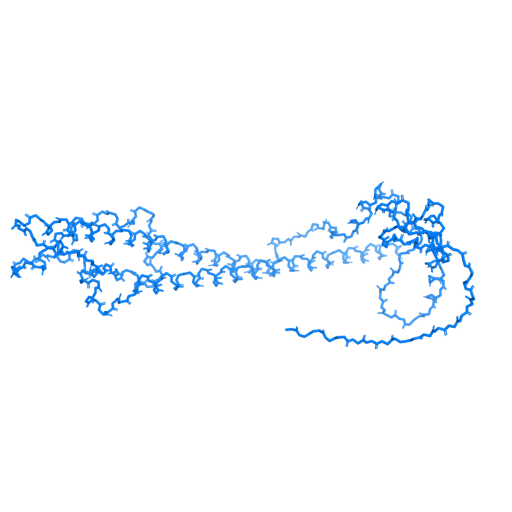 1
ATOM 661 C C . LEU A 1 83 ? 19.713 9.806 -41.597 1.00 69.94 83 LEU A C 1
ATOM 663 O O . LEU A 1 83 ? 19.266 10.846 -42.088 1.00 69.94 83 LEU A O 1
ATOM 667 N N . THR A 1 84 ? 20.414 8.940 -42.321 1.00 78.88 84 THR A N 1
ATOM 668 C CA . THR A 1 84 ? 20.639 9.116 -43.757 1.00 78.88 84 THR A CA 1
ATOM 669 C C . THR A 1 84 ? 19.324 9.014 -44.526 1.00 78.88 84 THR A C 1
ATOM 671 O O . THR A 1 84 ? 18.368 8.347 -44.116 1.00 78.88 84 THR A O 1
ATOM 674 N N . LYS A 1 85 ? 19.272 9.622 -45.716 1.00 78.25 85 LYS A N 1
ATOM 675 C CA . LYS A 1 85 ? 18.121 9.475 -46.624 1.00 78.25 85 LYS A CA 1
ATOM 676 C C . LYS A 1 85 ? 17.783 8.010 -46.907 1.00 78.25 85 LYS A C 1
ATOM 678 O O . LYS A 1 85 ? 16.608 7.663 -47.005 1.00 78.25 85 LYS A O 1
ATOM 683 N N . ALA A 1 86 ? 18.797 7.156 -47.041 1.00 77.62 86 ALA A N 1
ATOM 684 C CA . ALA A 1 86 ? 18.606 5.731 -47.280 1.00 77.62 86 ALA A CA 1
ATOM 685 C C . ALA A 1 86 ? 17.933 5.038 -46.083 1.00 77.62 86 ALA A C 1
ATOM 687 O O . ALA A 1 86 ? 16.970 4.295 -46.276 1.00 77.62 86 ALA A O 1
ATOM 688 N N . GLU A 1 87 ? 18.380 5.328 -44.859 1.00 79.00 87 GLU A N 1
ATOM 689 C CA . GLU A 1 87 ? 17.792 4.790 -43.625 1.00 79.00 87 GLU A CA 1
ATOM 690 C C . GLU A 1 87 ? 16.358 5.296 -43.418 1.00 79.00 87 GLU A C 1
ATOM 692 O O . GLU A 1 87 ? 15.466 4.512 -43.097 1.00 79.00 87 GLU A O 1
ATOM 697 N N . LEU A 1 88 ? 16.086 6.574 -43.700 1.00 80.06 88 LEU A N 1
ATOM 698 C CA . LEU A 1 88 ? 14.732 7.126 -43.621 1.00 80.06 88 LEU A CA 1
ATOM 699 C C . LEU A 1 88 ? 13.781 6.448 -44.620 1.00 80.06 88 LEU A C 1
ATOM 701 O O . LEU A 1 88 ? 12.647 6.112 -44.283 1.00 80.06 88 LEU A O 1
ATOM 705 N N . VAL A 1 89 ? 14.244 6.202 -45.850 1.00 82.00 89 VAL A N 1
ATOM 706 C CA . VAL A 1 89 ? 13.468 5.464 -46.857 1.00 82.00 89 VAL A CA 1
ATOM 707 C C . VAL A 1 89 ? 13.202 4.033 -46.396 1.00 82.00 89 VAL A C 1
ATOM 709 O O . VAL A 1 89 ? 12.100 3.530 -46.605 1.00 82.00 89 VAL A O 1
ATOM 712 N N . GLN A 1 90 ? 14.167 3.375 -45.753 1.00 81.25 90 GLN A N 1
ATOM 713 C CA . GLN A 1 90 ? 13.951 2.047 -45.180 1.00 81.25 90 GLN A CA 1
ATOM 714 C C . GLN A 1 90 ? 12.919 2.071 -44.046 1.00 81.25 90 GLN A C 1
ATOM 716 O O . GLN A 1 90 ? 12.013 1.240 -44.055 1.00 81.25 90 GLN A O 1
ATOM 721 N N . LEU A 1 91 ? 12.986 3.045 -43.135 1.00 80.62 91 LEU A N 1
ATOM 722 C CA . LEU A 1 91 ? 12.006 3.214 -42.056 1.00 80.62 91 LEU A CA 1
ATOM 723 C C . LEU A 1 91 ? 10.591 3.427 -42.597 1.00 80.62 91 LEU A C 1
ATOM 725 O O . LEU A 1 91 ? 9.648 2.786 -42.134 1.00 80.62 91 LEU A O 1
ATOM 729 N N . ILE A 1 92 ? 10.443 4.276 -43.616 1.00 82.81 92 ILE A N 1
ATOM 730 C CA . ILE A 1 92 ? 9.154 4.528 -44.274 1.00 82.81 92 ILE A CA 1
ATOM 731 C C . ILE A 1 92 ? 8.656 3.274 -45.002 1.00 82.81 92 ILE A C 1
ATOM 733 O O . ILE A 1 92 ? 7.468 2.988 -44.987 1.00 82.81 92 ILE A O 1
ATOM 737 N N . ARG A 1 93 ? 9.542 2.486 -45.622 1.00 83.50 93 ARG A N 1
ATOM 738 C CA . ARG A 1 93 ? 9.154 1.214 -46.259 1.00 83.50 93 ARG A CA 1
ATOM 739 C C . ARG A 1 93 ? 8.711 0.160 -45.249 1.00 83.50 93 ARG A C 1
ATOM 741 O O . ARG A 1 93 ? 7.872 -0.669 -45.583 1.00 83.50 93 ARG A O 1
ATOM 748 N N . HIS A 1 94 ? 9.286 0.174 -44.049 1.00 79.94 94 HIS A N 1
ATOM 749 C CA . HIS A 1 94 ? 8.956 -0.776 -42.989 1.00 79.94 94 HIS A CA 1
ATOM 750 C C . HIS A 1 94 ? 7.710 -0.368 -42.187 1.00 79.94 94 HIS A C 1
ATOM 752 O O . HIS A 1 94 ? 7.064 -1.218 -41.581 1.00 79.94 94 HIS A O 1
ATOM 758 N N . SER A 1 95 ? 7.347 0.918 -42.199 1.00 81.56 95 SER A N 1
ATOM 759 C CA . SER A 1 95 ? 6.125 1.441 -41.582 1.00 81.56 95 SER A CA 1
ATOM 760 C C . SER A 1 95 ? 5.031 1.624 -42.630 1.00 81.56 95 SER A C 1
ATOM 762 O O . SER A 1 95 ? 5.024 2.566 -43.415 1.00 81.56 95 SER A O 1
ATOM 764 N N . SER A 1 96 ? 4.065 0.711 -42.650 1.00 75.38 96 SER A N 1
ATOM 765 C CA . SER A 1 96 ? 2.939 0.773 -43.588 1.00 75.38 96 SER A CA 1
ATOM 766 C C . SER A 1 96 ? 1.934 1.886 -43.258 1.00 75.38 96 SER A C 1
ATOM 768 O O . SER A 1 96 ? 1.162 2.285 -44.129 1.00 75.38 96 SER A O 1
ATOM 770 N N . THR A 1 97 ? 1.943 2.416 -42.028 1.00 84.12 97 THR A N 1
ATOM 771 C CA . THR A 1 97 ? 1.033 3.485 -41.582 1.00 84.12 97 THR A CA 1
ATOM 772 C C . THR A 1 97 ? 1.762 4.607 -40.842 1.00 84.12 97 THR A C 1
ATOM 774 O O . THR A 1 97 ? 2.790 4.397 -40.195 1.00 84.12 97 THR A O 1
ATOM 777 N N . TYR A 1 98 ? 1.191 5.815 -40.868 1.00 79.75 98 TYR A N 1
ATOM 778 C CA . TYR A 1 98 ? 1.705 6.962 -40.107 1.00 79.75 98 TYR A CA 1
ATOM 779 C C . TYR A 1 98 ? 1.820 6.669 -38.602 1.00 79.75 98 TYR A C 1
ATOM 781 O O . TYR A 1 98 ? 2.784 7.077 -37.960 1.00 79.75 98 TYR A O 1
ATOM 789 N N . GLU A 1 99 ? 0.863 5.928 -38.046 1.00 81.06 99 GLU A N 1
ATOM 790 C CA . GLU A 1 99 ? 0.856 5.540 -36.634 1.00 81.06 99 GLU A CA 1
ATOM 791 C C . GLU A 1 99 ? 2.008 4.593 -36.306 1.00 81.06 99 GLU A C 1
ATOM 793 O O . GLU A 1 99 ? 2.681 4.783 -35.295 1.00 81.06 99 GLU A O 1
ATOM 798 N N . THR A 1 100 ? 2.298 3.627 -37.186 1.00 81.69 100 THR A N 1
ATOM 799 C CA . THR A 1 100 ? 3.463 2.750 -37.008 1.00 81.69 100 THR A CA 1
ATOM 800 C C . THR A 1 100 ? 4.760 3.545 -37.048 1.00 81.69 100 THR A C 1
ATOM 802 O O . THR A 1 100 ? 5.555 3.396 -36.129 1.00 81.69 100 THR A O 1
ATOM 805 N N . LEU A 1 101 ? 4.933 4.458 -38.016 1.00 82.12 101 LEU A N 1
ATOM 806 C CA . LEU A 1 101 ? 6.109 5.333 -38.116 1.00 82.12 101 LEU A CA 1
ATOM 807 C C . LEU A 1 101 ? 6.278 6.220 -36.875 1.00 82.12 101 LEU A C 1
ATOM 809 O O . LEU A 1 101 ? 7.383 6.364 -36.363 1.00 82.12 101 LEU A O 1
ATOM 813 N N . LYS A 1 102 ? 5.179 6.789 -36.367 1.00 82.19 102 LYS A N 1
ATOM 814 C CA . LYS A 1 102 ? 5.168 7.621 -35.155 1.00 82.19 102 LYS A CA 1
ATOM 815 C C . LYS A 1 102 ? 5.595 6.843 -33.908 1.00 82.19 102 LYS A C 1
ATOM 817 O O . LYS A 1 102 ? 6.180 7.430 -33.003 1.00 82.19 102 LYS A O 1
ATOM 822 N N . ASN A 1 103 ? 5.298 5.547 -33.868 1.00 81.69 103 ASN A N 1
ATOM 823 C CA . ASN A 1 103 ? 5.615 4.672 -32.744 1.00 81.69 103 ASN A CA 1
ATOM 824 C C . ASN A 1 103 ? 6.969 3.954 -32.900 1.00 81.69 103 ASN A C 1
ATOM 826 O O . ASN A 1 103 ? 7.374 3.230 -31.989 1.00 81.69 103 ASN A O 1
ATOM 830 N N . ILE A 1 104 ? 7.696 4.150 -34.009 1.00 79.31 104 ILE A N 1
ATOM 831 C CA . ILE A 1 104 ? 9.057 3.617 -34.150 1.00 79.31 104 ILE A CA 1
ATOM 832 C C . ILE A 1 104 ? 9.947 4.241 -33.073 1.00 79.31 104 ILE A C 1
ATOM 834 O O . ILE A 1 104 ? 10.016 5.458 -32.929 1.00 79.31 104 ILE A O 1
ATOM 838 N N . GLY A 1 105 ? 10.628 3.387 -32.306 1.00 72.06 105 GLY A N 1
ATOM 839 C CA . GLY A 1 105 ? 11.486 3.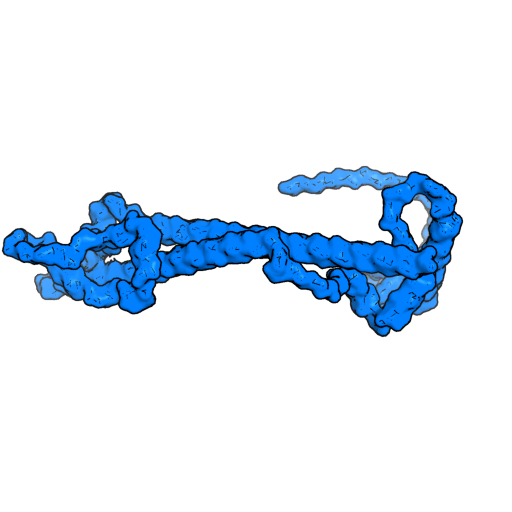810 -31.197 1.00 72.06 105 GLY A CA 1
ATOM 840 C C . GLY A 1 105 ? 10.738 4.150 -29.904 1.00 72.06 105 GLY A C 1
ATOM 841 O O . GLY A 1 105 ? 11.381 4.506 -28.922 1.00 72.06 105 GLY A O 1
ATOM 842 N N . ALA A 1 106 ? 9.406 4.003 -29.857 1.00 78.00 106 ALA A N 1
ATOM 843 C CA . ALA A 1 106 ? 8.642 4.173 -28.617 1.00 78.00 106 ALA A CA 1
ATOM 844 C C . ALA A 1 106 ? 8.955 3.076 -27.582 1.00 78.00 106 ALA A C 1
ATOM 846 O O . ALA A 1 106 ? 8.844 3.301 -26.377 1.00 78.00 106 ALA A O 1
ATOM 847 N N . THR A 1 107 ? 9.369 1.897 -28.049 1.00 69.88 107 THR A N 1
ATOM 848 C CA . THR A 1 107 ? 9.781 0.763 -27.217 1.00 69.88 107 THR A CA 1
ATOM 849 C C . THR A 1 107 ? 11.186 0.316 -27.592 1.00 69.88 107 THR A C 1
ATOM 851 O O . THR A 1 107 ? 11.518 0.225 -28.775 1.00 69.88 107 THR A O 1
ATOM 854 N N . LEU A 1 108 ? 12.002 -0.005 -26.585 1.00 64.12 108 LEU A N 1
ATOM 855 C CA . LEU A 1 108 ? 13.290 -0.661 -26.807 1.00 64.12 108 LEU A CA 1
ATOM 856 C C . LEU A 1 108 ? 13.067 -2.041 -27.455 1.00 64.12 108 LEU A C 1
ATOM 858 O O . LEU A 1 108 ? 12.085 -2.706 -27.108 1.00 64.12 108 LEU A O 1
ATOM 862 N N . PRO A 1 109 ? 13.955 -2.486 -28.363 1.00 66.06 109 PRO A N 1
ATOM 863 C CA . PRO A 1 109 ? 13.913 -3.840 -28.902 1.00 66.06 109 PRO A CA 1
ATOM 864 C C . PRO A 1 109 ? 13.932 -4.858 -27.765 1.00 66.06 109 PRO A C 1
ATOM 866 O O . PRO A 1 109 ? 14.674 -4.690 -26.793 1.00 66.06 109 PRO A O 1
ATOM 869 N N . ASP A 1 110 ? 13.132 -5.917 -27.877 1.00 65.50 110 ASP A N 1
ATOM 870 C CA . ASP A 1 110 ? 13.128 -6.950 -26.851 1.00 65.50 110 ASP A CA 1
ATOM 871 C C . ASP A 1 110 ? 14.385 -7.810 -26.989 1.00 65.50 110 ASP A C 1
ATOM 873 O O . ASP A 1 110 ? 14.502 -8.684 -27.849 1.00 65.50 110 ASP A O 1
ATOM 877 N N . VAL A 1 111 ? 15.390 -7.482 -26.183 1.00 65.31 111 VAL A N 1
ATOM 878 C CA . VAL A 1 111 ? 16.610 -8.270 -26.066 1.00 65.31 111 VAL A CA 1
ATOM 879 C C . VAL A 1 111 ? 16.390 -9.270 -24.938 1.00 65.31 111 VAL A C 1
ATOM 881 O O . VAL A 1 111 ? 16.046 -8.872 -23.826 1.00 65.31 111 VAL A O 1
ATOM 884 N N . SER A 1 112 ? 16.605 -10.559 -25.211 1.00 66.19 112 SER A N 1
ATOM 885 C CA . SER A 1 112 ? 16.605 -11.602 -24.183 1.00 66.19 112 SER A CA 1
ATOM 886 C C . SER A 1 112 ? 17.730 -11.317 -23.180 1.00 66.19 112 SER A C 1
ATOM 888 O O . SER A 1 112 ? 18.906 -11.563 -23.467 1.00 66.19 112 SER A O 1
ATOM 890 N N . VAL A 1 113 ? 17.374 -10.736 -22.038 1.00 67.12 113 VAL A N 1
ATOM 891 C CA . VAL A 1 113 ? 18.278 -10.511 -20.908 1.00 67.12 113 VAL A CA 1
ATOM 892 C C . VAL A 1 113 ? 18.032 -11.629 -19.910 1.00 67.12 113 VAL A C 1
ATOM 894 O O . VAL A 1 113 ? 16.884 -11.855 -19.534 1.00 67.12 113 VAL A O 1
ATOM 897 N N . ASP A 1 114 ? 19.090 -12.307 -19.464 1.00 71.62 114 ASP A N 1
ATOM 898 C CA . ASP A 1 114 ? 19.001 -13.152 -18.272 1.00 71.62 114 ASP A CA 1
ATOM 899 C C . ASP A 1 114 ? 18.850 -12.232 -17.052 1.00 71.62 114 ASP A C 1
ATOM 901 O O . ASP A 1 114 ? 19.822 -11.680 -16.526 1.00 71.62 114 ASP A O 1
ATOM 905 N N . LEU A 1 115 ? 17.594 -11.969 -16.692 1.00 74.62 115 LEU A N 1
ATOM 906 C CA . LEU A 1 115 ? 17.216 -11.144 -15.549 1.00 74.62 115 LEU A CA 1
ATOM 907 C C . LEU A 1 115 ? 17.265 -11.941 -14.241 1.00 74.62 115 LEU A C 1
ATOM 909 O O . LEU A 1 115 ? 17.468 -11.346 -13.185 1.00 74.62 115 LEU A O 1
ATOM 913 N N . GLU A 1 116 ? 17.112 -13.266 -14.307 1.00 68.75 116 GLU A N 1
ATOM 914 C CA . GLU A 1 116 ? 16.986 -14.138 -13.135 1.00 68.75 116 GLU A CA 1
ATOM 915 C C . GLU A 1 116 ? 18.290 -14.225 -12.343 1.00 68.75 116 GLU A C 1
ATOM 917 O O . GLU A 1 116 ? 18.265 -14.301 -11.116 1.00 68.75 116 GLU A O 1
ATOM 922 N N . ASN A 1 117 ? 19.445 -14.140 -13.008 1.00 74.62 117 ASN A N 1
ATOM 923 C CA . ASN A 1 117 ? 20.748 -14.234 -12.345 1.00 74.62 117 ASN A CA 1
ATOM 924 C C . ASN A 1 117 ? 21.384 -12.892 -11.965 1.00 74.62 117 ASN A C 1
ATOM 926 O O . ASN A 1 117 ? 22.502 -12.869 -11.448 1.00 74.62 117 ASN A O 1
ATOM 930 N N . GLN A 1 118 ? 20.687 -11.770 -12.156 1.00 83.81 118 GLN A N 1
ATOM 931 C CA . GLN A 1 118 ? 21.232 -10.453 -11.829 1.00 83.81 118 GLN A CA 1
ATOM 932 C C . GLN A 1 118 ? 21.209 -10.211 -10.309 1.00 83.81 118 GLN A C 1
ATOM 934 O O . GLN A 1 118 ? 20.130 -10.027 -9.741 1.00 83.81 118 GLN A O 1
ATOM 939 N N . PRO A 1 119 ? 22.367 -10.113 -9.624 1.00 83.44 119 PRO A N 1
ATOM 940 C CA . PRO A 1 119 ? 22.417 -9.996 -8.161 1.00 83.44 119 PRO A CA 1
ATOM 941 C C . PRO A 1 119 ? 21.724 -8.727 -7.649 1.00 83.44 119 PRO A C 1
ATOM 943 O O . PRO A 1 119 ? 21.133 -8.718 -6.573 1.00 83.44 119 PRO A O 1
ATOM 946 N N . ARG A 1 120 ? 21.745 -7.652 -8.450 1.00 82.06 120 ARG A N 1
ATOM 947 C CA . ARG A 1 120 ? 21.040 -6.399 -8.146 1.00 82.06 120 ARG A CA 1
ATOM 948 C C . ARG A 1 120 ? 19.519 -6.546 -8.196 1.00 82.06 120 ARG A C 1
ATOM 950 O O . ARG A 1 120 ? 18.845 -5.817 -7.480 1.00 82.06 120 ARG A O 1
ATOM 957 N N . LEU A 1 121 ? 18.994 -7.433 -9.045 1.00 88.81 121 LEU A N 1
ATOM 958 C CA . LEU A 1 121 ? 17.557 -7.699 -9.139 1.00 88.81 121 LEU A CA 1
ATOM 959 C C . LEU A 1 121 ? 17.114 -8.666 -8.039 1.00 88.81 121 LEU A C 1
ATOM 961 O O . LEU A 1 121 ? 16.119 -8.379 -7.391 1.00 88.81 121 LEU A O 1
ATOM 965 N N . LYS A 1 122 ? 17.908 -9.709 -7.748 1.00 89.75 122 LYS A N 1
ATOM 966 C CA . LYS A 1 122 ? 17.641 -10.646 -6.641 1.00 89.75 122 LYS A CA 1
ATOM 967 C C . LYS A 1 122 ? 17.461 -9.932 -5.306 1.00 89.75 122 LYS A C 1
ATOM 969 O O . LYS A 1 122 ? 16.452 -10.130 -4.650 1.00 89.75 122 LYS A O 1
ATOM 974 N N . LYS A 1 123 ? 18.382 -9.025 -4.965 1.00 91.12 123 LYS A N 1
ATOM 975 C CA . LYS A 1 123 ? 18.271 -8.242 -3.730 1.00 91.12 123 LYS A CA 1
ATOM 976 C C . LYS A 1 123 ? 16.992 -7.398 -3.679 1.00 91.12 123 LYS A C 1
ATOM 978 O O . LYS A 1 123 ? 16.374 -7.286 -2.634 1.00 91.12 123 LYS A O 1
ATOM 983 N N . ILE A 1 124 ? 16.603 -6.787 -4.800 1.00 92.06 124 ILE A N 1
ATOM 984 C CA . ILE A 1 124 ? 15.363 -6.001 -4.847 1.00 92.06 124 ILE A CA 1
ATOM 985 C C . ILE A 1 124 ? 14.144 -6.909 -4.673 1.00 92.06 124 ILE A C 1
ATOM 987 O O . ILE A 1 124 ? 13.184 -6.495 -4.039 1.00 92.06 124 ILE A O 1
ATOM 991 N N . ASP A 1 125 ? 14.180 -8.121 -5.218 1.00 92.12 125 ASP A N 1
ATOM 992 C CA . ASP A 1 125 ? 13.088 -9.085 -5.085 1.00 92.12 125 ASP A CA 1
ATOM 993 C C . ASP A 1 125 ? 12.964 -9.616 -3.651 1.00 92.12 125 ASP A C 1
ATOM 995 O O . ASP A 1 125 ? 11.848 -9.724 -3.151 1.00 92.12 125 ASP A O 1
ATOM 999 N N . GLU A 1 126 ? 14.087 -9.843 -2.966 1.00 93.94 126 GLU A N 1
ATOM 1000 C CA . GLU A 1 126 ? 14.132 -10.129 -1.523 1.00 93.94 126 GLU A CA 1
ATOM 1001 C C . GLU A 1 126 ? 13.553 -8.958 -0.707 1.00 93.94 126 GLU A C 1
ATOM 1003 O O . GLU A 1 126 ? 12.621 -9.151 0.069 1.00 93.94 126 GLU A O 1
ATOM 1008 N N . ASP A 1 127 ? 14.021 -7.727 -0.949 1.00 94.12 127 ASP A N 1
ATOM 1009 C CA . ASP A 1 127 ? 13.532 -6.530 -0.249 1.00 94.12 127 ASP A CA 1
ATOM 1010 C C . ASP A 1 127 ? 12.018 -6.297 -0.489 1.00 94.12 127 ASP A C 1
ATOM 1012 O O . ASP A 1 127 ? 11.307 -5.814 0.394 1.00 94.12 127 ASP A O 1
ATOM 1016 N N . VAL A 1 128 ? 11.508 -6.611 -1.689 1.00 94.75 128 VAL A N 1
ATOM 1017 C CA . VAL A 1 128 ? 10.072 -6.525 -2.010 1.00 94.75 128 VAL A CA 1
ATOM 1018 C C . VAL A 1 128 ? 9.282 -7.594 -1.261 1.00 94.75 128 VAL A C 1
ATOM 1020 O O . VAL A 1 128 ? 8.262 -7.253 -0.667 1.00 94.75 128 VAL A O 1
ATOM 1023 N N . ALA A 1 129 ? 9.756 -8.841 -1.233 1.00 94.44 129 ALA A N 1
ATOM 1024 C CA . ALA A 1 129 ? 9.099 -9.920 -0.497 1.00 94.44 129 ALA A CA 1
ATOM 1025 C C . ALA A 1 129 ? 8.997 -9.604 1.009 1.00 94.44 129 ALA A C 1
ATOM 1027 O O . ALA A 1 129 ? 7.931 -9.766 1.606 1.00 94.44 129 ALA A O 1
ATOM 1028 N N . ASP A 1 130 ? 10.060 -9.051 1.600 1.00 93.88 130 ASP A N 1
ATOM 1029 C CA . ASP A 1 130 ? 10.072 -8.616 3.001 1.00 93.88 130 ASP A CA 1
ATOM 1030 C C . ASP A 1 130 ? 9.038 -7.510 3.282 1.00 93.88 130 ASP A C 1
ATOM 1032 O O . ASP A 1 130 ? 8.412 -7.467 4.347 1.00 93.88 130 ASP A O 1
ATOM 1036 N N . LEU A 1 131 ? 8.864 -6.567 2.348 1.00 94.69 131 LEU A N 1
ATOM 1037 C CA . LEU A 1 131 ? 7.854 -5.513 2.472 1.00 94.69 131 LEU A CA 1
ATOM 1038 C C . LEU A 1 131 ? 6.433 -6.053 2.285 1.00 94.69 131 LEU A C 1
ATOM 1040 O O . LEU A 1 131 ? 5.531 -5.606 2.994 1.00 94.69 131 LEU A O 1
ATOM 1044 N N . GLU A 1 132 ? 6.229 -7.008 1.377 1.00 93.81 132 GLU A N 1
ATOM 1045 C CA . GLU A 1 132 ? 4.939 -7.675 1.171 1.00 93.81 132 GLU A CA 1
ATOM 1046 C C . GLU A 1 132 ? 4.493 -8.435 2.427 1.00 93.81 132 GLU A C 1
ATOM 1048 O O . GLU A 1 132 ? 3.330 -8.337 2.826 1.00 93.81 132 GLU A O 1
ATOM 1053 N N . GLU A 1 133 ? 5.412 -9.129 3.104 1.00 91.31 133 GLU A N 1
ATOM 1054 C CA . GLU A 1 133 ? 5.119 -9.813 4.367 1.00 91.31 133 GLU A CA 1
ATOM 1055 C C . GLU A 1 133 ? 4.696 -8.820 5.462 1.00 91.31 133 GLU A C 1
ATOM 1057 O O . GLU A 1 133 ? 3.668 -9.008 6.121 1.00 91.31 133 GLU A O 1
ATOM 1062 N N . LYS A 1 134 ? 5.430 -7.710 5.612 1.00 91.31 134 LYS A N 1
ATOM 1063 C CA . LYS A 1 134 ? 5.086 -6.645 6.572 1.00 91.31 134 LYS A CA 1
ATOM 1064 C C . LYS A 1 134 ? 3.735 -6.005 6.260 1.00 91.31 134 LYS A C 1
ATOM 1066 O O . LYS A 1 134 ? 2.945 -5.759 7.171 1.00 91.31 134 LYS A O 1
ATOM 1071 N N . LEU A 1 135 ? 3.447 -5.762 4.982 1.00 92.94 135 LEU A N 1
ATOM 1072 C CA . LEU A 1 135 ? 2.175 -5.192 4.537 1.00 92.94 135 LEU A CA 1
ATOM 1073 C C . LEU A 1 135 ? 1.006 -6.135 4.842 1.00 92.94 135 LEU A C 1
ATOM 1075 O O . LEU A 1 135 ? -0.057 -5.690 5.284 1.00 92.94 135 LEU A O 1
ATOM 1079 N N . LYS A 1 136 ? 1.207 -7.442 4.644 1.00 90.00 136 LYS A N 1
ATOM 1080 C CA . LYS A 1 136 ? 0.226 -8.470 4.998 1.00 90.00 136 LYS A CA 1
ATOM 1081 C C . LYS A 1 136 ? -0.058 -8.466 6.500 1.00 90.00 136 LYS A C 1
ATOM 1083 O O . LYS A 1 136 ? -1.225 -8.508 6.887 1.00 90.00 136 LYS A O 1
ATOM 1088 N N . LEU A 1 137 ? 0.977 -8.360 7.333 1.00 87.19 137 LEU A N 1
ATOM 1089 C CA . LEU A 1 137 ? 0.834 -8.311 8.789 1.00 87.19 137 LEU A CA 1
ATOM 1090 C C . LEU A 1 137 ? 0.036 -7.082 9.253 1.00 87.19 137 LEU A C 1
ATOM 1092 O O . LEU A 1 137 ? -0.919 -7.217 10.016 1.00 87.19 137 LEU A O 1
ATOM 1096 N N . GLU A 1 138 ? 0.367 -5.891 8.749 1.00 89.88 138 GLU A N 1
ATOM 1097 C CA . GLU A 1 138 ? -0.372 -4.662 9.083 1.00 89.88 138 GLU A CA 1
ATOM 1098 C C . GLU A 1 138 ? -1.819 -4.697 8.566 1.00 89.88 138 GLU A C 1
ATOM 1100 O O . GLU A 1 138 ? -2.747 -4.230 9.229 1.00 89.88 138 GLU A O 1
ATOM 1105 N N . SER A 1 139 ? -2.054 -5.334 7.415 1.00 89.50 139 SER A N 1
ATOM 1106 C CA . SER A 1 139 ? -3.407 -5.547 6.889 1.00 89.50 139 SER A CA 1
ATOM 1107 C C . SER A 1 139 ? -4.240 -6.460 7.795 1.00 89.50 139 SER A C 1
ATOM 1109 O O . SER A 1 139 ? -5.411 -6.169 8.049 1.00 89.50 139 SER A O 1
ATOM 1111 N N . LEU A 1 140 ? -3.645 -7.530 8.333 1.00 85.62 140 LEU A N 1
ATOM 1112 C CA . LEU A 1 140 ? -4.292 -8.393 9.328 1.00 85.62 140 LEU A CA 1
ATOM 1113 C C . LEU A 1 140 ? -4.579 -7.627 10.624 1.00 85.62 140 LEU A C 1
ATOM 1115 O O . LEU A 1 140 ? -5.693 -7.696 11.149 1.00 85.62 140 LEU A O 1
ATOM 1119 N N . ARG A 1 141 ? -3.620 -6.822 11.100 1.00 85.50 141 ARG A N 1
ATOM 1120 C CA . ARG A 1 141 ? -3.792 -5.954 12.276 1.00 85.50 141 ARG A CA 1
ATOM 1121 C C . ARG A 1 141 ? -4.971 -4.992 12.097 1.00 85.50 141 ARG A C 1
ATOM 1123 O O . ARG A 1 141 ? -5.789 -4.845 13.008 1.00 85.50 141 ARG A O 1
ATOM 1130 N N . LYS A 1 142 ? -5.127 -4.409 10.902 1.00 89.94 142 LYS A N 1
ATOM 1131 C CA . LYS A 1 142 ? -6.275 -3.562 10.539 1.00 89.94 142 LYS A CA 1
ATOM 1132 C C . LYS A 1 142 ? -7.602 -4.317 10.608 1.00 89.94 142 LYS A C 1
ATOM 1134 O O . LYS A 1 142 ? -8.569 -3.812 11.179 1.00 89.94 142 LYS A O 1
ATOM 1139 N N . GLN A 1 143 ? -7.662 -5.521 10.042 1.00 86.50 143 GLN A N 1
ATOM 1140 C CA . GLN A 1 143 ? -8.871 -6.349 10.068 1.00 86.50 143 GLN A CA 1
ATOM 1141 C C . GLN A 1 143 ? -9.257 -6.754 11.496 1.00 86.50 143 GLN A C 1
ATOM 1143 O O . GLN A 1 143 ? -10.434 -6.657 11.856 1.00 86.50 143 GLN A O 1
ATOM 1148 N N . LEU A 1 144 ? -8.279 -7.134 12.328 1.00 83.12 144 LEU A N 1
ATOM 1149 C CA . LEU A 1 144 ? -8.510 -7.416 13.745 1.00 83.12 144 LEU A CA 1
ATOM 1150 C C . LEU A 1 144 ? -9.073 -6.185 14.458 1.00 83.12 144 LEU A C 1
ATOM 1152 O O . LEU A 1 144 ? -10.076 -6.298 15.156 1.00 83.12 144 LEU A O 1
ATOM 1156 N N . LEU A 1 145 ? -8.490 -5.001 14.247 1.00 87.06 145 LEU A N 1
ATOM 1157 C CA . LEU A 1 145 ? -8.967 -3.764 14.869 1.00 87.06 145 LEU A CA 1
ATOM 1158 C C . LEU A 1 145 ? -10.427 -3.450 14.505 1.00 87.06 145 LEU A C 1
ATOM 1160 O O . LEU A 1 145 ? -11.213 -3.074 15.380 1.00 87.06 145 LEU A O 1
ATOM 1164 N N . ILE A 1 146 ? -10.808 -3.637 13.237 1.00 88.50 146 ILE A N 1
ATOM 1165 C CA . ILE A 1 146 ? -12.191 -3.449 12.772 1.00 88.50 146 ILE A CA 1
ATOM 1166 C C . ILE A 1 146 ? -13.132 -4.413 13.500 1.00 88.50 146 ILE A C 1
ATOM 1168 O O . ILE A 1 146 ? -14.121 -3.971 14.089 1.00 88.50 146 ILE A O 1
ATOM 1172 N N . LYS A 1 147 ? -12.801 -5.707 13.539 1.00 83.88 147 LYS A N 1
ATOM 1173 C CA . LYS A 1 147 ? -13.636 -6.708 14.217 1.00 83.88 147 LYS A CA 1
ATOM 1174 C C . LYS A 1 147 ? -13.703 -6.484 15.726 1.00 83.88 147 LYS A C 1
ATOM 1176 O O . LYS A 1 147 ? -14.778 -6.590 16.313 1.00 83.88 147 LYS A O 1
ATOM 1181 N N . THR A 1 148 ? -12.603 -6.099 16.372 1.00 83.50 148 THR A N 1
ATOM 1182 C CA . THR A 1 148 ? -12.616 -5.735 17.796 1.00 83.50 148 THR A CA 1
ATOM 1183 C C . THR A 1 148 ? -13.525 -4.534 18.036 1.00 83.50 148 THR A C 1
ATOM 1185 O O . THR A 1 148 ? -14.325 -4.549 18.970 1.00 83.50 148 THR A O 1
ATOM 1188 N N . ARG A 1 149 ? -13.496 -3.514 17.171 1.00 88.44 149 ARG A N 1
ATOM 1189 C CA . ARG A 1 149 ? -14.405 -2.363 17.273 1.00 88.44 149 ARG A CA 1
ATOM 1190 C C . ARG A 1 149 ? -15.875 -2.778 17.165 1.00 88.44 149 ARG A C 1
ATOM 1192 O O . ARG A 1 149 ? -16.702 -2.269 17.925 1.00 88.44 149 ARG A O 1
ATOM 1199 N N . GLU A 1 150 ? -16.199 -3.688 16.253 1.00 88.06 150 GLU A N 1
ATOM 1200 C CA . GLU A 1 150 ? -17.547 -4.246 16.108 1.00 88.06 150 GLU A CA 1
ATOM 1201 C C . GLU A 1 150 ? -17.968 -5.043 17.349 1.00 88.06 150 GLU A C 1
ATOM 1203 O O . GLU A 1 150 ? -19.056 -4.822 17.883 1.00 88.06 150 GLU A O 1
ATOM 1208 N N . ASN A 1 151 ? -17.080 -5.886 17.879 1.00 84.56 151 ASN A N 1
ATOM 1209 C CA . ASN A 1 151 ? -17.329 -6.665 19.091 1.00 84.56 151 ASN A CA 1
ATOM 1210 C C . ASN A 1 151 ? -17.533 -5.779 20.327 1.00 84.56 151 ASN A C 1
ATOM 1212 O O . ASN A 1 151 ? -18.440 -6.035 21.113 1.00 84.56 151 ASN A O 1
ATOM 1216 N N . VAL A 1 152 ? -16.761 -4.700 20.485 1.00 87.50 152 VAL A N 1
ATOM 1217 C CA . VAL A 1 152 ? -16.932 -3.736 21.589 1.00 87.50 152 VAL A CA 1
ATOM 1218 C C . VAL A 1 152 ? -18.259 -2.984 21.476 1.00 87.50 152 VAL A C 1
ATOM 1220 O O . VAL A 1 152 ? -18.913 -2.715 22.490 1.00 87.50 152 VAL A O 1
ATOM 1223 N N . LYS A 1 153 ? -18.683 -2.653 20.249 1.00 89.81 153 LYS A N 1
ATOM 1224 C CA . LYS A 1 153 ? -19.993 -2.041 20.003 1.00 89.81 153 LYS A CA 1
ATOM 1225 C C . LYS A 1 153 ? -21.118 -2.999 20.398 1.00 89.81 153 LYS A C 1
ATOM 1227 O O . LYS A 1 153 ? -21.986 -2.602 21.171 1.00 89.81 153 LYS A O 1
ATOM 1232 N N . ARG A 1 154 ? -21.050 -4.253 19.943 1.00 88.19 154 ARG A N 1
ATOM 1233 C CA . ARG A 1 154 ? -22.012 -5.305 20.292 1.00 88.19 154 ARG A CA 1
ATOM 1234 C C . ARG A 1 154 ? -22.066 -5.555 21.802 1.00 88.19 154 ARG A C 1
ATOM 1236 O O . ARG A 1 154 ? -23.143 -5.516 22.380 1.00 88.19 154 ARG A O 1
ATOM 1243 N N . LEU A 1 155 ? -20.912 -5.685 22.459 1.00 86.75 155 LEU A N 1
ATOM 1244 C CA . LEU A 1 155 ? -20.813 -5.822 23.916 1.00 86.75 155 LEU A CA 1
ATOM 1245 C C . LEU A 1 155 ? -21.499 -4.657 24.649 1.00 86.75 155 LEU A C 1
ATOM 1247 O O . LEU A 1 155 ? -22.236 -4.863 25.607 1.00 86.75 155 LEU A O 1
ATOM 1251 N N . SER A 1 156 ? -21.282 -3.422 24.189 1.00 90.19 156 SER A N 1
ATOM 1252 C CA . SER A 1 156 ? -21.904 -2.232 24.786 1.00 90.19 156 SER A CA 1
ATOM 1253 C C . SER A 1 156 ? -23.433 -2.234 24.633 1.00 90.19 156 SER A C 1
ATOM 1255 O O . SER A 1 156 ? -24.148 -1.819 25.548 1.00 90.19 156 SER A O 1
ATOM 1257 N N . GLU A 1 157 ? -23.943 -2.711 23.495 1.00 90.38 157 GLU A N 1
ATOM 1258 C CA . GLU A 1 157 ? -25.380 -2.875 23.237 1.00 90.38 157 GLU A CA 1
ATOM 1259 C C . GLU A 1 157 ? -25.988 -3.969 24.128 1.00 90.38 157 GLU A C 1
ATOM 1261 O O . GLU A 1 157 ? -26.995 -3.719 24.791 1.00 90.38 157 GLU A O 1
ATOM 1266 N N . GLU A 1 158 ? -25.339 -5.133 24.227 1.00 87.69 158 GLU A N 1
ATOM 1267 C CA . GLU A 1 158 ? -25.772 -6.253 25.074 1.00 87.69 158 GLU A CA 1
ATOM 1268 C C . GLU A 1 158 ? -25.779 -5.885 26.570 1.00 87.69 158 GLU A C 1
ATOM 1270 O O . GLU A 1 158 ? -26.733 -6.207 27.282 1.00 87.69 158 GLU A O 1
ATOM 1275 N N . ILE A 1 159 ? -24.760 -5.162 27.052 1.00 86.00 159 ILE A N 1
ATOM 1276 C CA . ILE A 1 159 ? -24.702 -4.651 28.433 1.00 86.00 159 ILE A CA 1
ATOM 1277 C C . ILE A 1 159 ? -25.806 -3.619 28.679 1.00 86.00 159 ILE A C 1
ATOM 1279 O O . ILE A 1 159 ? -26.465 -3.655 29.719 1.00 86.00 159 ILE A O 1
ATOM 1283 N N . THR A 1 160 ? -26.022 -2.698 27.733 1.00 88.19 160 THR A N 1
ATOM 1284 C CA . THR A 1 160 ? -27.082 -1.688 27.857 1.00 88.19 160 THR A CA 1
ATOM 1285 C C . THR A 1 160 ? -28.456 -2.356 27.940 1.00 88.19 160 THR A C 1
ATOM 1287 O O . THR A 1 160 ? -29.255 -1.969 28.786 1.00 88.19 160 THR A O 1
ATOM 1290 N N . ALA A 1 161 ? -28.712 -3.381 27.121 1.00 87.00 161 ALA A N 1
ATOM 1291 C CA . ALA A 1 161 ? -29.964 -4.135 27.143 1.00 87.00 161 ALA A CA 1
ATOM 1292 C C . ALA A 1 161 ? -30.162 -4.913 28.456 1.00 87.00 161 ALA A C 1
ATOM 1294 O O . ALA A 1 161 ? -31.253 -4.895 29.022 1.00 87.00 161 ALA A O 1
ATOM 1295 N N . ALA A 1 162 ? -29.111 -5.557 28.974 1.00 83.44 162 ALA A N 1
ATOM 1296 C CA . ALA A 1 162 ? -29.180 -6.321 30.221 1.00 83.44 162 ALA A CA 1
ATOM 1297 C C . ALA A 1 162 ? -29.437 -5.444 31.460 1.00 83.44 162 ALA A C 1
ATOM 1299 O O . ALA A 1 162 ? -30.074 -5.891 32.407 1.00 83.44 162 ALA A O 1
ATOM 1300 N N . MET A 1 163 ? -28.972 -4.191 31.463 1.00 77.56 163 MET A N 1
ATOM 1301 C CA . MET A 1 163 ? -29.235 -3.250 32.560 1.00 77.56 163 MET A CA 1
ATOM 1302 C C . MET A 1 163 ? -30.616 -2.577 32.488 1.00 77.56 163 MET A C 1
ATOM 1304 O O . MET A 1 163 ? -31.030 -1.944 33.460 1.00 77.56 163 MET A O 1
ATOM 1308 N N . ASP A 1 164 ? -31.334 -2.702 31.369 1.00 74.94 164 ASP A N 1
ATOM 1309 C CA . ASP A 1 164 ? -32.634 -2.051 31.139 1.00 74.94 164 ASP A CA 1
ATOM 1310 C C . ASP A 1 164 ? -33.835 -2.886 31.635 1.00 74.94 164 ASP A C 1
ATOM 1312 O O . ASP A 1 164 ? -34.978 -2.436 31.612 1.00 74.94 164 ASP A O 1
ATOM 1316 N N . THR A 1 165 ? -33.610 -4.100 32.152 1.00 62.69 165 THR A N 1
ATOM 1317 C CA . THR A 1 165 ? -34.678 -4.995 32.644 1.00 62.69 165 THR A CA 1
ATOM 1318 C C . THR A 1 165 ? -35.234 -4.611 34.027 1.00 62.69 165 THR A C 1
ATOM 1320 O O . THR A 1 165 ? -36.077 -5.320 34.579 1.00 62.69 165 THR A O 1
ATOM 1323 N N . GLY A 1 166 ? -34.804 -3.480 34.599 1.00 55.84 166 GLY A N 1
ATOM 1324 C CA . GLY A 1 166 ? -35.267 -2.958 35.886 1.00 55.84 166 GLY A CA 1
ATOM 1325 C C . GLY A 1 166 ? -36.458 -2.003 35.755 1.00 55.84 166 GLY A C 1
ATOM 1326 O O . GLY A 1 166 ? -36.327 -0.867 35.308 1.00 55.84 166 GLY A O 1
ATOM 1327 N N . THR A 1 167 ? -37.629 -2.443 36.212 1.00 49.09 167 THR A N 1
ATOM 1328 C CA . THR A 1 167 ? -38.882 -1.682 36.345 1.00 49.09 167 THR A CA 1
ATOM 1329 C C . THR A 1 167 ? -38.709 -0.239 36.851 1.00 49.09 167 THR A C 1
ATOM 1331 O O . THR A 1 167 ? -38.505 -0.027 38.045 1.00 49.09 167 THR A O 1
ATOM 1334 N N . SER A 1 168 ? -38.874 0.753 35.965 1.00 48.88 168 SER A N 1
ATOM 1335 C CA . SER A 1 168 ? -39.501 2.080 36.187 1.00 48.88 168 SER A CA 1
ATOM 1336 C C . SER A 1 168 ? -38.853 3.141 35.302 1.00 48.88 168 SER A C 1
ATOM 1338 O O . SER A 1 168 ? -37.699 3.457 35.540 1.00 48.88 168 SER A O 1
ATOM 1340 N N . LYS A 1 169 ? -39.619 3.720 34.358 1.00 50.06 169 LYS A N 1
ATOM 1341 C CA . LYS A 1 169 ? -39.587 5.089 33.758 1.00 50.06 169 LYS A CA 1
ATOM 1342 C C . LYS A 1 169 ? -38.342 5.998 33.955 1.00 50.06 169 LYS A C 1
ATOM 1344 O O . LYS A 1 169 ? -38.471 7.220 34.030 1.00 50.06 169 LYS A O 1
ATOM 1349 N N . LYS A 1 170 ? -37.130 5.461 34.016 1.00 51.81 170 LYS A N 1
ATOM 1350 C CA . LYS A 1 170 ? -35.872 6.184 34.197 1.00 51.81 170 LYS A CA 1
ATOM 1351 C C . LYS A 1 170 ? -35.126 6.057 32.879 1.00 51.81 170 LYS A C 1
ATOM 1353 O O . LYS A 1 170 ? -34.998 4.958 32.358 1.00 51.81 170 LYS A O 1
ATOM 1358 N N . LYS A 1 171 ? -34.714 7.192 32.303 1.00 55.56 171 LYS A N 1
ATOM 1359 C CA . LYS A 1 171 ? -33.984 7.257 31.025 1.00 55.56 171 LYS A CA 1
ATOM 1360 C C . LYS A 1 171 ? -32.934 6.143 30.953 1.00 55.56 171 LYS A C 1
ATOM 1362 O O . LYS A 1 171 ? -32.038 6.127 31.797 1.00 55.56 171 LYS A O 1
ATOM 1367 N N . VAL A 1 172 ? -33.045 5.289 29.935 1.00 62.97 172 VAL A N 1
ATOM 1368 C CA . VAL A 1 172 ? -32.085 4.228 29.604 1.00 62.97 172 VAL A CA 1
ATOM 1369 C C . VAL A 1 172 ? -30.676 4.820 29.633 1.00 62.97 172 VAL A C 1
ATOM 1371 O O . VAL A 1 172 ? -30.341 5.708 28.840 1.00 62.97 172 VAL A O 1
ATOM 1374 N N . LYS A 1 173 ? -29.850 4.394 30.594 1.00 75.00 173 LYS A N 1
ATOM 1375 C CA . LYS A 1 173 ? -28.465 4.857 30.686 1.00 75.00 173 LYS A CA 1
ATOM 1376 C C . LYS A 1 173 ? -27.650 4.041 29.689 1.00 75.00 173 LYS A C 1
ATOM 1378 O O . LYS A 1 173 ? -27.255 2.926 29.992 1.00 75.00 173 LYS A O 1
ATOM 1383 N N . LYS A 1 174 ? -27.390 4.610 28.511 1.00 84.19 174 LYS A N 1
ATOM 1384 C CA . LYS A 1 174 ? -26.502 3.997 27.515 1.00 84.19 174 LYS A CA 1
ATOM 1385 C C . LYS A 1 174 ? -25.129 3.734 28.142 1.00 84.19 174 LYS A C 1
ATOM 1387 O O . LYS A 1 174 ? -24.468 4.683 28.579 1.00 84.19 174 LYS A O 1
ATOM 1392 N N . VAL A 1 175 ? -24.715 2.470 28.182 1.00 86.69 175 VAL A N 1
ATOM 1393 C CA . VAL A 1 175 ? -23.399 2.056 28.673 1.00 86.69 175 VAL A CA 1
ATOM 1394 C C . VAL A 1 175 ? -22.491 1.846 27.470 1.00 86.69 175 VAL A C 1
ATOM 1396 O O . VAL A 1 175 ? -22.826 1.121 26.543 1.00 86.69 175 VAL A O 1
ATOM 1399 N N . GLU A 1 176 ? -21.340 2.510 27.471 1.00 89.94 176 GLU A N 1
ATOM 1400 C CA . GLU A 1 176 ? -20.301 2.312 26.460 1.00 89.94 176 GLU A CA 1
ATOM 1401 C C . GLU A 1 176 ? -19.036 1.853 27.169 1.00 89.94 176 GLU A C 1
ATOM 1403 O O . GLU A 1 176 ? -18.543 2.550 28.060 1.00 89.94 176 GLU A O 1
ATOM 1408 N N . VAL A 1 177 ? -18.518 0.691 26.784 1.00 89.81 177 VAL A N 1
ATOM 1409 C CA . VAL A 1 177 ? -17.304 0.108 27.365 1.00 89.81 177 VAL A CA 1
ATOM 1410 C C . VAL A 1 177 ? -16.082 0.541 26.553 1.00 89.81 177 VAL A C 1
ATOM 1412 O O . VAL A 1 177 ? -16.177 0.805 25.355 1.00 89.81 177 VAL A O 1
ATOM 1415 N N . CYS A 1 178 ? -14.931 0.670 27.212 1.00 90.12 178 CYS A N 1
ATOM 1416 C CA . CYS A 1 178 ? -13.662 0.997 26.572 1.00 90.12 178 CYS A CA 1
ATOM 1417 C C . CYS A 1 178 ? -13.247 -0.074 25.555 1.00 90.12 178 CYS A C 1
ATOM 1419 O O . CYS A 1 178 ? -12.993 0.250 24.394 1.00 90.12 178 CYS A O 1
ATOM 1421 N N . GLY A 1 179 ? -13.188 -1.333 25.993 1.00 87.69 179 GLY A N 1
ATOM 1422 C CA . GLY A 1 179 ? -12.930 -2.482 25.134 1.00 87.69 179 GLY A CA 1
ATOM 1423 C C . GLY A 1 179 ? -11.522 -2.543 24.542 1.00 87.69 179 GLY A C 1
ATOM 1424 O O . GLY A 1 179 ? -11.321 -3.265 23.574 1.00 87.69 179 GLY A O 1
ATOM 1425 N N . PHE A 1 180 ? -10.570 -1.771 25.078 1.00 87.25 180 PHE A N 1
ATOM 1426 C CA . PHE A 1 180 ? -9.167 -1.883 24.684 1.00 87.25 180 PHE A CA 1
ATOM 1427 C C . PHE A 1 180 ? -8.634 -3.262 25.057 1.00 87.25 180 PHE A C 1
ATOM 1429 O O . PHE A 1 180 ? -8.785 -3.668 26.209 1.00 87.25 180 PHE A O 1
ATOM 1436 N N . ASP A 1 181 ? -8.012 -3.941 24.103 1.00 83.50 181 ASP A N 1
ATOM 1437 C CA . ASP A 1 181 ? -7.367 -5.232 24.309 1.00 83.50 181 ASP A CA 1
ATOM 1438 C C . ASP A 1 181 ? -5.844 -5.045 24.370 1.00 83.50 181 ASP A C 1
ATOM 1440 O O . ASP A 1 181 ? -5.236 -4.478 23.461 1.00 83.50 181 ASP A O 1
ATOM 1444 N N . LEU A 1 182 ? -5.230 -5.518 25.455 1.00 79.25 182 LEU A N 1
ATOM 1445 C CA . LEU A 1 182 ? -3.784 -5.509 25.677 1.00 79.25 182 LEU A CA 1
ATOM 1446 C C . LEU A 1 182 ? -3.017 -6.284 24.598 1.00 79.25 182 LEU A C 1
ATOM 1448 O O . LEU A 1 182 ? -1.835 -6.009 24.398 1.00 79.25 182 LEU A O 1
ATOM 1452 N N . SER A 1 183 ? -3.676 -7.189 23.866 1.00 74.12 183 SER A N 1
ATOM 1453 C CA . SER A 1 183 ? -3.092 -7.881 22.712 1.00 74.12 183 SER A CA 1
ATOM 1454 C C .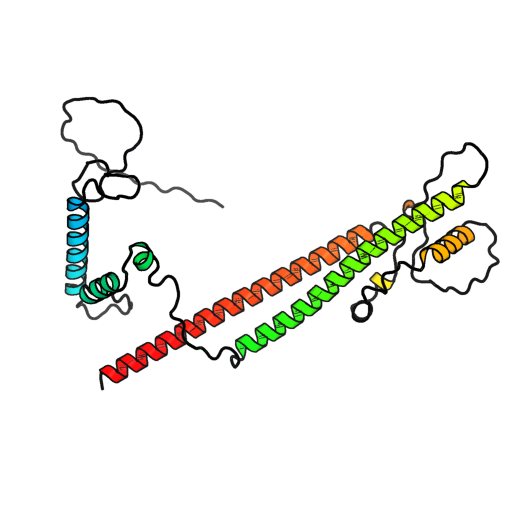 SER A 1 183 ? -2.575 -6.922 21.631 1.00 74.12 183 SER A C 1
ATOM 1456 O O . SER A 1 183 ? -1.571 -7.217 20.988 1.00 74.12 183 SER A O 1
ATOM 1458 N N . PHE A 1 184 ? -3.167 -5.726 21.495 1.00 76.00 184 PHE A N 1
ATOM 1459 C CA . PHE A 1 184 ? -2.687 -4.697 20.562 1.00 76.00 184 PHE A CA 1
ATOM 1460 C C . PHE A 1 184 ? -1.359 -4.052 20.973 1.00 76.00 184 PHE A C 1
ATOM 1462 O O . PHE A 1 184 ? -0.756 -3.354 20.158 1.00 76.00 184 PHE A O 1
ATOM 1469 N N . ASN A 1 185 ? -0.925 -4.255 22.219 1.00 72.94 185 ASN A N 1
ATOM 1470 C CA . ASN A 1 185 ? 0.301 -3.685 22.769 1.00 72.94 185 ASN A CA 1
ATOM 1471 C C . ASN A 1 185 ? 1.515 -4.616 22.608 1.00 72.94 185 ASN A C 1
ATOM 1473 O O . ASN A 1 185 ? 2.643 -4.177 22.817 1.00 72.94 185 ASN A O 1
ATOM 1477 N N . ASN A 1 186 ? 1.292 -5.891 22.269 1.00 63.62 186 ASN A N 1
ATOM 1478 C CA . ASN A 1 186 ? 2.368 -6.848 22.038 1.00 63.62 186 ASN A CA 1
ATOM 1479 C C . ASN A 1 186 ? 2.866 -6.745 20.590 1.00 63.62 186 ASN A C 1
ATOM 1481 O O . ASN A 1 186 ? 2.088 -6.824 19.638 1.00 63.62 186 ASN A O 1
ATOM 1485 N N . GLU A 1 187 ? 4.177 -6.560 20.440 1.00 59.22 187 GLU A N 1
ATOM 1486 C CA . GLU A 1 187 ? 4.859 -6.460 19.149 1.00 59.22 187 GLU A CA 1
ATOM 1487 C C . GLU A 1 187 ? 4.772 -7.771 18.351 1.00 59.22 187 GLU A C 1
ATOM 1489 O O . GLU A 1 187 ? 4.887 -8.850 18.924 1.00 59.22 187 GLU A O 1
ATOM 1494 N N . ALA A 1 188 ? 4.595 -7.621 17.030 1.00 55.56 188 ALA A N 1
ATOM 1495 C CA . ALA A 1 188 ? 4.823 -8.527 15.888 1.00 55.56 188 ALA A CA 1
ATOM 1496 C C . ALA A 1 188 ? 4.467 -10.029 15.985 1.00 55.56 188 ALA A C 1
ATOM 1498 O O . ALA A 1 188 ? 3.872 -10.554 15.048 1.00 55.56 188 ALA A O 1
ATOM 1499 N N . ASP A 1 189 ? 4.821 -10.735 17.054 1.00 57.78 189 ASP A N 1
ATOM 1500 C CA . ASP A 1 189 ? 4.692 -12.190 17.164 1.00 57.78 189 ASP A CA 1
ATOM 1501 C C . ASP A 1 189 ? 3.255 -12.644 17.433 1.00 57.78 189 ASP A C 1
ATOM 1503 O O . ASP A 1 189 ? 2.853 -13.694 16.943 1.00 57.78 189 ASP A O 1
ATOM 1507 N N . PHE A 1 190 ? 2.433 -11.825 18.102 1.00 61.62 190 PHE A N 1
ATOM 1508 C CA . PHE A 1 190 ? 1.018 -12.155 18.315 1.00 61.62 190 PHE A CA 1
ATOM 1509 C C . PHE A 1 190 ? 0.251 -12.275 16.991 1.00 61.62 190 PHE A C 1
ATOM 1511 O O . PHE A 1 190 ? -0.601 -13.138 16.844 1.00 61.62 190 PHE A O 1
ATOM 1518 N N . PHE A 1 191 ? 0.572 -11.438 16.005 1.00 61.41 191 PHE A N 1
ATOM 1519 C CA . PHE A 1 191 ? -0.165 -11.372 14.741 1.00 61.41 191 PHE A CA 1
ATOM 1520 C C . PHE A 1 191 ? 0.306 -12.383 13.689 1.00 61.41 191 PHE A C 1
ATOM 1522 O O . PHE A 1 191 ? -0.370 -12.542 12.676 1.00 61.41 191 PHE A O 1
ATOM 1529 N N . LYS A 1 192 ? 1.441 -13.063 13.907 1.00 61.56 192 LYS A N 1
ATOM 1530 C CA . LYS A 1 192 ? 1.949 -14.086 12.976 1.00 61.56 192 LYS A CA 1
ATOM 1531 C C . LYS A 1 192 ? 1.095 -15.353 12.980 1.00 61.56 192 LYS A C 1
ATOM 1533 O O . LYS A 1 192 ? 0.933 -15.964 11.928 1.00 61.56 192 LYS A O 1
ATOM 1538 N N . ASP A 1 193 ? 0.514 -15.685 14.132 1.00 59.47 193 ASP A N 1
ATOM 1539 C CA . ASP A 1 193 ? -0.279 -16.903 14.332 1.00 59.47 193 ASP A CA 1
ATOM 1540 C C . ASP A 1 193 ? -1.798 -16.649 14.356 1.00 59.47 193 ASP A C 1
ATOM 1542 O O . ASP A 1 193 ? -2.579 -17.594 14.437 1.00 59.47 193 ASP A O 1
ATOM 1546 N N . VAL A 1 194 ? -2.243 -15.388 14.273 1.00 60.66 194 VAL A N 1
ATOM 1547 C CA . VAL A 1 194 ? -3.673 -15.037 14.282 1.00 60.66 194 VAL A CA 1
ATOM 1548 C C . VAL A 1 194 ? -4.296 -15.383 12.933 1.00 60.66 194 VAL A C 1
ATOM 1550 O O . VAL A 1 194 ? -4.018 -14.748 11.913 1.00 60.66 194 VAL A O 1
ATOM 1553 N N . THR A 1 195 ? -5.174 -16.384 12.932 1.00 57.00 195 THR A N 1
ATOM 1554 C CA . THR A 1 195 ? -5.968 -16.748 11.756 1.00 57.00 195 THR A CA 1
ATOM 1555 C C . THR A 1 195 ? -7.245 -15.906 11.668 1.00 57.00 195 THR A C 1
ATOM 1557 O O . THR A 1 195 ? -7.703 -15.319 12.651 1.00 57.00 195 THR A O 1
ATOM 1560 N N . GLU A 1 196 ? -7.866 -15.845 10.484 1.00 52.34 196 GLU A N 1
ATOM 1561 C CA . GLU A 1 196 ? -9.150 -15.148 10.277 1.00 52.34 196 GLU A CA 1
ATOM 1562 C C . GLU A 1 196 ? -10.283 -15.661 11.201 1.00 52.34 196 GLU A C 1
ATOM 1564 O O . GLU A 1 196 ? -11.247 -14.936 11.481 1.00 52.34 196 GLU A O 1
ATOM 1569 N N . ASP A 1 197 ? -10.145 -16.887 11.711 1.00 52.28 197 ASP A N 1
ATOM 1570 C CA . ASP A 1 197 ? -11.105 -17.549 12.594 1.00 52.28 197 ASP A CA 1
ATOM 1571 C C . ASP A 1 197 ? -10.893 -17.230 14.088 1.00 52.28 197 ASP A C 1
ATOM 1573 O O . ASP A 1 197 ? -11.834 -17.356 14.879 1.00 52.28 197 ASP A O 1
ATOM 1577 N N . ASP A 1 198 ? -9.715 -16.727 14.478 1.00 54.03 198 ASP A N 1
ATOM 1578 C CA . ASP A 1 198 ? -9.389 -16.324 15.861 1.00 54.03 198 ASP A CA 1
ATOM 1579 C C . ASP A 1 198 ? -9.960 -14.946 16.237 1.00 54.03 198 ASP A C 1
ATOM 1581 O O . ASP A 1 198 ? -9.774 -14.424 17.339 1.00 54.03 198 ASP A O 1
ATOM 1585 N N . LEU A 1 199 ? -10.704 -14.338 15.314 1.00 54.19 199 LEU A N 1
ATOM 1586 C CA . LEU A 1 199 ? -11.207 -12.980 15.402 1.00 54.19 199 LEU A CA 1
ATOM 1587 C C . LEU A 1 199 ? -12.398 -12.858 16.382 1.00 54.19 199 LEU A C 1
ATOM 1589 O O . LEU A 1 199 ? -13.544 -12.765 15.953 1.00 54.19 199 LEU A O 1
ATOM 1593 N N . VAL A 1 200 ? -12.102 -12.864 17.698 1.00 52.72 200 VAL A N 1
ATOM 1594 C CA . VAL A 1 200 ? -12.780 -12.299 18.911 1.00 52.72 200 VAL A CA 1
ATOM 1595 C C . VAL A 1 200 ? -14.318 -12.458 19.038 1.00 52.72 200 VAL A C 1
ATOM 1597 O O . VAL A 1 200 ? -14.953 -11.952 19.961 1.00 52.72 200 VAL A O 1
ATOM 1600 N N . SER A 1 201 ? -14.973 -13.205 18.155 1.00 51.94 201 SER A N 1
ATOM 1601 C CA . SER A 1 201 ? -16.439 -13.258 18.061 1.00 51.94 201 SER A CA 1
ATOM 1602 C C . SER A 1 201 ? -17.109 -14.078 19.173 1.00 51.94 201 SER A C 1
ATOM 1604 O O . SER A 1 201 ? -18.300 -13.890 19.429 1.00 51.94 201 SER A O 1
ATOM 1606 N N . LYS A 1 202 ? -16.361 -14.937 19.882 1.00 55.78 202 LYS A N 1
ATOM 1607 C CA . LYS A 1 202 ? -16.920 -15.944 20.807 1.00 55.78 202 LYS A CA 1
ATOM 1608 C C . LYS A 1 202 ? -16.998 -15.535 22.285 1.00 55.78 202 LYS A C 1
ATOM 1610 O O . LYS A 1 202 ? -17.557 -16.285 23.075 1.00 55.78 202 LYS A O 1
ATOM 1615 N N . GLN A 1 203 ? -16.474 -14.372 22.679 1.00 66.19 203 GLN A N 1
ATOM 1616 C CA . GLN A 1 203 ? -16.274 -14.038 24.106 1.00 66.19 203 GLN A CA 1
ATOM 1617 C C . GLN A 1 203 ? -17.277 -13.020 24.681 1.00 66.19 203 GLN A C 1
ATOM 1619 O O . GLN A 1 203 ? -17.206 -12.665 25.855 1.00 66.19 203 GLN A O 1
ATOM 1624 N N . THR A 1 204 ? -18.223 -12.529 23.881 1.00 71.31 204 THR A N 1
ATOM 1625 C CA . THR A 1 204 ? -19.054 -11.365 24.245 1.00 71.31 204 THR A CA 1
ATOM 1626 C C . THR A 1 204 ? -19.985 -11.614 25.429 1.00 71.31 204 THR A C 1
ATOM 1628 O O . THR A 1 204 ? -20.040 -10.771 26.319 1.00 71.31 204 THR A O 1
ATOM 1631 N N . GLU A 1 205 ? -20.630 -12.782 25.508 1.00 72.69 205 GLU A N 1
ATOM 1632 C CA . GLU A 1 205 ? -21.516 -13.111 26.638 1.00 72.69 205 GLU A CA 1
ATOM 1633 C C . GLU A 1 205 ? -20.741 -13.219 27.964 1.00 72.69 205 GLU A C 1
ATOM 1635 O O . GLU A 1 205 ? -21.158 -12.658 28.973 1.00 72.69 205 GLU A O 1
ATOM 1640 N N . GLN A 1 206 ? -19.549 -13.825 27.955 1.00 75.19 206 GLN A N 1
ATOM 1641 C CA . GLN A 1 206 ? -18.704 -13.942 29.153 1.00 75.19 206 GLN A CA 1
ATOM 1642 C C . GLN A 1 206 ? -18.186 -12.572 29.628 1.00 75.19 206 GLN A C 1
ATOM 1644 O O . GLN A 1 206 ? -18.157 -12.278 30.824 1.00 75.19 206 GLN A O 1
ATOM 1649 N N . LEU A 1 207 ? -17.815 -11.689 28.693 1.00 76.88 207 LEU A N 1
ATOM 1650 C CA . LEU A 1 207 ? -17.396 -10.317 29.008 1.00 76.88 207 LEU A CA 1
ATOM 1651 C C . LEU A 1 207 ? -18.550 -9.463 29.549 1.00 76.88 207 LEU A C 1
ATOM 1653 O O . LEU A 1 207 ? -18.338 -8.614 30.418 1.00 76.88 207 LEU A O 1
ATOM 1657 N N . LYS A 1 208 ? -19.768 -9.686 29.053 1.00 78.94 208 LYS A N 1
ATOM 1658 C CA . LYS A 1 208 ? -20.990 -9.031 29.526 1.00 78.94 208 LYS A CA 1
ATOM 1659 C C . LYS A 1 208 ? -21.323 -9.449 30.956 1.00 78.94 208 LYS A C 1
ATOM 1661 O O . LYS A 1 208 ? -21.527 -8.570 31.793 1.00 78.94 208 LYS A O 1
ATOM 1666 N N . GLU A 1 209 ? -21.326 -10.748 31.255 1.00 79.06 209 GLU A N 1
ATOM 1667 C CA . GLU A 1 209 ? -21.532 -11.267 32.617 1.00 79.06 209 GLU A CA 1
ATOM 1668 C C . GLU A 1 209 ? -20.512 -10.673 33.596 1.00 79.06 209 GLU A C 1
ATOM 1670 O O . GLU A 1 209 ? -20.886 -10.175 34.660 1.00 79.06 209 GLU A O 1
ATOM 1675 N N . ARG A 1 210 ? -19.238 -10.607 33.189 1.00 77.38 210 ARG A N 1
ATOM 1676 C CA . ARG A 1 210 ? -18.167 -9.981 33.975 1.00 77.38 210 ARG A CA 1
ATOM 1677 C C . ARG A 1 210 ? -18.374 -8.483 34.200 1.00 77.38 210 ARG A C 1
ATOM 1679 O O . ARG A 1 210 ? -18.093 -7.972 35.281 1.00 77.38 210 ARG A O 1
ATOM 1686 N N . PHE A 1 211 ? -18.833 -7.740 33.194 1.00 80.56 211 PHE A N 1
ATOM 1687 C CA . PHE A 1 211 ? -19.110 -6.314 33.376 1.00 80.56 211 PHE A CA 1
ATOM 1688 C C . PHE A 1 211 ? -20.247 -6.088 34.381 1.00 80.56 211 PHE A C 1
ATOM 1690 O O . PHE A 1 211 ? -20.166 -5.177 35.205 1.00 80.56 211 PHE A O 1
ATOM 1697 N N . ILE A 1 212 ? -21.298 -6.910 34.321 1.00 80.06 212 ILE A N 1
ATOM 1698 C CA . ILE A 1 212 ? -22.435 -6.830 35.244 1.00 80.06 212 ILE A CA 1
ATOM 1699 C C . ILE A 1 212 ? -21.986 -7.170 36.669 1.00 80.06 212 ILE A C 1
ATOM 1701 O O . ILE A 1 212 ? -22.311 -6.413 37.584 1.00 80.06 212 ILE A O 1
ATOM 1705 N N . SER A 1 213 ? -21.185 -8.228 36.850 1.00 78.69 213 SER A N 1
ATOM 1706 C CA . SER A 1 213 ? -20.683 -8.620 38.173 1.00 78.69 213 SER A CA 1
ATOM 1707 C C . SER A 1 213 ? -19.807 -7.540 38.816 1.00 78.69 213 SER A C 1
ATOM 1709 O O . SER A 1 213 ? -19.963 -7.254 39.998 1.00 78.69 213 SER A O 1
ATOM 1711 N N . LEU A 1 214 ? -18.966 -6.851 38.033 1.00 75.62 214 LEU A N 1
ATOM 1712 C CA . LEU A 1 214 ? -18.160 -5.710 38.498 1.00 75.62 214 LEU A CA 1
ATOM 1713 C C . LEU A 1 214 ? -18.996 -4.489 38.929 1.00 75.62 214 LEU A C 1
ATOM 1715 O O . LEU A 1 214 ? -18.485 -3.613 39.630 1.00 75.62 214 LEU A O 1
ATOM 1719 N N . GLN A 1 215 ? -20.247 -4.386 38.472 1.00 75.56 215 GLN A N 1
ATOM 1720 C CA . GLN A 1 215 ? -21.158 -3.285 38.805 1.00 75.56 215 GLN A CA 1
ATOM 1721 C C . GLN A 1 215 ? -22.079 -3.623 39.983 1.00 75.56 215 GLN A C 1
ATOM 1723 O O . GLN A 1 215 ? -22.481 -2.715 40.713 1.00 75.56 215 GLN A O 1
ATOM 1728 N N . SER A 1 216 ? -22.407 -4.901 40.191 1.00 70.81 216 SER A N 1
ATOM 1729 C CA . SER A 1 216 ? -23.067 -5.369 41.411 1.00 70.81 216 SER A CA 1
ATOM 1730 C C . SER A 1 216 ? -22.082 -5.356 42.582 1.00 70.81 216 SER A C 1
ATOM 1732 O O . SER A 1 216 ? -20.942 -5.779 42.455 1.00 70.81 216 SER A O 1
ATOM 1734 N N . SER A 1 217 ? -22.502 -4.861 43.744 1.00 54.00 217 SER A N 1
ATOM 1735 C CA . SER A 1 217 ? -21.664 -4.676 44.941 1.00 54.00 217 SER A CA 1
ATOM 1736 C C . SER A 1 217 ? -21.156 -5.964 45.612 1.00 54.00 217 SER A C 1
ATOM 1738 O O . SER A 1 217 ? -20.498 -5.871 46.649 1.00 54.00 217 SER A O 1
ATOM 1740 N N . ASP A 1 218 ? -21.436 -7.135 45.044 1.00 51.81 218 ASP A N 1
ATOM 1741 C CA . ASP A 1 218 ? -21.031 -8.434 45.577 1.00 51.81 218 ASP A CA 1
ATOM 1742 C C . ASP A 1 218 ? -19.596 -8.744 45.135 1.00 51.81 218 ASP A C 1
ATOM 1744 O O . ASP A 1 218 ? -19.333 -9.283 44.064 1.00 51.81 218 ASP A O 1
ATOM 1748 N N . LYS A 1 219 ? -18.641 -8.340 45.977 1.00 48.69 219 LYS A N 1
ATOM 1749 C CA . LYS A 1 219 ? -17.194 -8.483 45.750 1.00 48.69 219 LYS A CA 1
ATOM 1750 C C . LYS A 1 219 ? -16.649 -9.905 45.954 1.00 48.69 219 LYS A C 1
ATOM 1752 O O . LYS A 1 219 ? -15.444 -10.091 45.828 1.00 48.69 219 LYS A O 1
ATOM 1757 N N . ASP A 1 220 ? -17.503 -10.888 46.234 1.00 42.59 220 ASP A N 1
ATOM 1758 C CA . ASP A 1 220 ? -17.085 -12.197 46.761 1.00 42.59 220 ASP A CA 1
ATOM 1759 C C . ASP A 1 220 ? -17.106 -13.337 45.732 1.00 42.59 220 ASP A C 1
ATOM 1761 O O . ASP A 1 220 ? -17.090 -14.509 46.099 1.00 42.59 220 ASP A O 1
ATOM 1765 N N . THR A 1 221 ? -17.121 -13.035 44.431 1.00 47.53 221 THR A N 1
ATOM 1766 C CA . THR A 1 221 ? -16.885 -14.081 43.424 1.00 47.53 221 THR A CA 1
ATOM 1767 C C . THR A 1 221 ? -15.432 -14.004 42.975 1.00 47.53 221 THR A C 1
ATOM 1769 O O . THR A 1 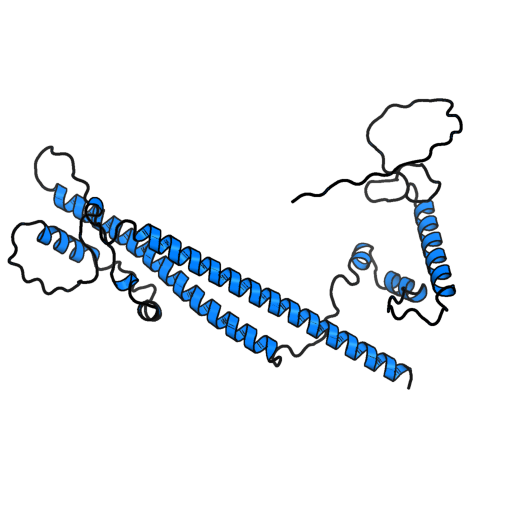221 ? -15.086 -13.187 42.122 1.00 47.53 221 THR A O 1
ATOM 1772 N N . GLU A 1 222 ? -14.578 -14.850 43.557 1.00 47.50 222 GLU A N 1
ATOM 1773 C CA . GLU A 1 222 ? -13.268 -15.203 42.995 1.00 47.50 222 GLU A CA 1
ATOM 1774 C C . GLU A 1 222 ? -13.495 -15.918 41.650 1.00 47.50 222 GLU A C 1
ATOM 1776 O O . GLU A 1 222 ? -13.424 -17.137 41.533 1.00 47.50 222 GLU A O 1
ATOM 1781 N N . MET A 1 223 ? -13.863 -15.152 40.623 1.00 50.00 223 MET A N 1
ATOM 1782 C CA . MET A 1 223 ? -13.819 -15.607 39.241 1.00 50.00 223 MET A CA 1
ATOM 1783 C C . MET A 1 223 ? -12.356 -15.595 38.823 1.00 50.00 223 MET A C 1
ATOM 1785 O O . MET A 1 223 ? -11.749 -14.530 38.696 1.00 50.00 223 MET A O 1
ATOM 1789 N N . GLU A 1 224 ? -11.805 -16.791 38.638 1.00 48.16 224 GLU A N 1
ATOM 1790 C CA . GLU A 1 224 ? -10.512 -17.009 38.002 1.00 48.16 224 GLU A CA 1
ATOM 1791 C C . GLU A 1 224 ? -10.457 -16.178 36.711 1.00 48.16 224 GLU A C 1
ATOM 1793 O O . GLU A 1 224 ? -11.379 -16.215 35.889 1.00 48.16 224 GLU A O 1
ATOM 1798 N N . ASP A 1 225 ? -9.440 -15.320 36.605 1.00 47.88 225 ASP A N 1
ATOM 1799 C CA . ASP A 1 225 ? -9.403 -14.206 35.658 1.00 47.88 225 ASP A CA 1
ATOM 1800 C C . ASP A 1 225 ? -9.129 -14.739 34.241 1.00 47.88 225 ASP A C 1
ATOM 1802 O O . ASP A 1 225 ? -8.012 -14.702 33.737 1.00 47.88 225 ASP A O 1
ATOM 1806 N N . LEU A 1 226 ? -10.159 -15.304 33.607 1.00 49.94 226 LEU A N 1
ATOM 1807 C CA . LEU A 1 226 ? -10.072 -15.978 32.307 1.00 49.94 226 LEU A CA 1
ATOM 1808 C C . LEU A 1 226 ? -9.759 -15.012 31.149 1.00 49.94 226 LEU A C 1
ATOM 1810 O O . LEU A 1 226 ? -9.398 -15.460 30.064 1.00 49.94 226 LEU A O 1
ATOM 1814 N N . TYR A 1 227 ? -9.873 -13.692 31.364 1.00 57.09 227 TYR A N 1
ATOM 1815 C CA . TYR A 1 227 ? -9.707 -12.670 30.319 1.00 57.09 227 TYR A CA 1
ATOM 1816 C C . TYR A 1 227 ? -9.059 -11.371 30.837 1.00 57.09 227 TYR A C 1
ATOM 1818 O O . TYR A 1 227 ? -9.680 -10.306 30.772 1.00 57.09 227 TYR A O 1
ATOM 1826 N N . PRO A 1 228 ? -7.814 -11.392 31.338 1.00 60.88 228 PRO A N 1
ATOM 1827 C CA . PRO A 1 228 ? -7.180 -10.217 31.948 1.00 60.88 228 PRO A CA 1
ATOM 1828 C C . PRO A 1 228 ? -6.861 -9.098 30.936 1.00 60.88 228 PRO A C 1
ATOM 1830 O O . PRO A 1 228 ? -6.492 -7.990 31.324 1.00 60.88 228 PRO A O 1
ATOM 1833 N N . ASN A 1 229 ? -7.028 -9.361 29.635 1.00 75.31 229 ASN A N 1
ATOM 1834 C CA . ASN A 1 229 ? -6.489 -8.515 28.575 1.00 75.31 229 ASN A CA 1
ATOM 1835 C C . ASN A 1 229 ? -7.435 -7.397 28.100 1.00 75.31 229 ASN A C 1
ATOM 1837 O O . ASN A 1 229 ? -6.961 -6.433 27.504 1.00 75.31 229 ASN A O 1
ATOM 1841 N N . ILE A 1 230 ? -8.746 -7.470 28.377 1.00 81.94 230 ILE A N 1
ATOM 1842 C CA . ILE A 1 230 ? -9.737 -6.513 27.846 1.00 81.94 230 ILE A CA 1
ATOM 1843 C C . ILE A 1 230 ? -10.186 -5.503 28.912 1.00 81.94 230 ILE A C 1
ATOM 1845 O O . ILE A 1 230 ? -10.656 -5.848 29.995 1.00 81.94 230 ILE A O 1
ATOM 1849 N N . CYS A 1 231 ? -10.117 -4.214 28.578 1.00 86.06 231 CYS A N 1
ATOM 1850 C CA . CYS A 1 231 ? -10.524 -3.116 29.444 1.00 86.06 231 CYS A CA 1
ATOM 1851 C C . CYS A 1 231 ? -12.052 -2.951 29.488 1.00 86.06 231 CYS A C 1
ATOM 1853 O O . CYS A 1 231 ? -12.667 -2.421 28.559 1.00 86.06 231 CYS A O 1
ATOM 1855 N N . LEU A 1 232 ? -12.656 -3.311 30.622 1.00 86.12 232 LEU A N 1
ATOM 1856 C CA . LEU A 1 232 ? -14.101 -3.205 30.862 1.00 86.12 232 LEU A CA 1
ATOM 1857 C C . LEU A 1 232 ? -14.551 -1.876 31.503 1.00 86.12 232 LEU A C 1
ATOM 1859 O O . LEU A 1 232 ? -15.710 -1.723 31.875 1.00 86.12 232 LEU A O 1
ATOM 1863 N N . THR A 1 233 ? -13.675 -0.877 31.623 1.00 86.62 233 THR A N 1
ATOM 1864 C CA . THR A 1 233 ? -14.052 0.448 32.151 1.00 86.62 233 THR A CA 1
ATOM 1865 C C . THR A 1 233 ? -15.023 1.163 31.205 1.00 86.62 233 THR A C 1
ATOM 1867 O O . THR A 1 233 ? -14.861 1.095 29.988 1.00 86.62 233 THR A O 1
ATOM 1870 N N . GLU A 1 234 ? -15.993 1.923 31.736 1.00 86.56 234 GLU A N 1
ATOM 1871 C CA . GLU A 1 234 ? -16.826 2.814 30.911 1.00 86.56 234 GLU A CA 1
ATOM 1872 C C . GLU A 1 234 ? -15.941 3.754 30.071 1.00 86.56 234 GLU A C 1
ATOM 1874 O O . GLU A 1 234 ? -15.062 4.436 30.603 1.00 86.56 234 GLU A O 1
ATOM 1879 N N . LYS A 1 235 ? -16.205 3.847 28.765 1.00 88.81 235 LYS A N 1
ATOM 1880 C CA . LYS A 1 235 ? -15.404 4.593 27.785 1.00 88.81 235 LYS A CA 1
ATOM 1881 C C . LYS A 1 235 ? -15.138 6.038 28.212 1.00 88.81 235 LYS A C 1
ATOM 1883 O O . LYS A 1 235 ? -14.009 6.503 28.136 1.00 88.81 235 LYS A O 1
ATOM 1888 N N . LYS A 1 236 ? -16.154 6.728 28.743 1.00 87.31 236 LYS A N 1
ATOM 1889 C CA . LYS A 1 236 ? -16.048 8.123 29.222 1.00 87.31 236 LYS A CA 1
ATOM 1890 C C . LYS A 1 236 ? -15.170 8.289 30.467 1.00 87.31 236 LYS A C 1
ATOM 1892 O O . LYS A 1 236 ? -14.725 9.395 30.747 1.00 87.31 236 LYS A O 1
ATOM 1897 N N . LYS A 1 237 ? -14.964 7.214 31.231 1.00 87.56 237 LYS A N 1
ATOM 1898 C CA . LYS A 1 237 ? -14.168 7.193 32.467 1.00 87.56 237 LYS A CA 1
ATOM 1899 C C . LYS A 1 237 ? -12.771 6.604 32.246 1.00 87.56 237 LYS A C 1
ATOM 1901 O O . LYS A 1 237 ? -11.921 6.699 33.127 1.00 87.56 237 LYS A O 1
ATOM 1906 N N . CYS A 1 238 ? -12.523 5.978 31.095 1.00 89.44 238 CYS A N 1
ATOM 1907 C CA . CYS A 1 238 ? -11.250 5.343 30.789 1.00 89.44 238 CYS A CA 1
ATOM 1908 C C . CYS A 1 238 ? -10.241 6.370 30.256 1.00 89.44 238 CYS A C 1
ATOM 1910 O O . CYS A 1 238 ? -10.165 6.620 29.057 1.00 89.44 238 CYS A O 1
ATOM 1912 N N . LEU A 1 239 ? -9.444 6.954 31.154 1.00 89.56 239 LEU A N 1
ATOM 1913 C CA . LEU A 1 239 ? -8.384 7.897 30.774 1.00 89.56 239 LEU A CA 1
ATOM 1914 C C . LEU A 1 239 ? -7.177 7.203 30.124 1.00 89.56 239 LEU A C 1
ATOM 1916 O O . LEU A 1 239 ? -6.544 7.785 29.252 1.00 89.56 239 LEU A O 1
ATOM 1920 N N . LYS A 1 240 ? -6.877 5.959 30.525 1.00 88.62 240 LYS A N 1
ATOM 1921 C CA . LYS A 1 240 ? -5.689 5.213 30.068 1.00 88.62 240 LYS A CA 1
ATOM 1922 C C . LYS A 1 240 ? -5.721 4.870 28.578 1.00 88.62 240 LYS A C 1
ATOM 1924 O O . LYS A 1 240 ? -4.689 4.924 27.929 1.00 88.62 240 LYS A O 1
ATOM 1929 N N . HIS A 1 241 ? -6.896 4.534 28.050 1.00 89.94 241 HIS A N 1
ATOM 1930 C CA . HIS A 1 241 ? -7.075 4.125 26.653 1.00 89.94 241 HIS A CA 1
ATOM 1931 C C . HIS A 1 241 ? -7.959 5.122 25.894 1.00 89.94 241 HIS A C 1
ATOM 1933 O O . HIS A 1 241 ? -8.679 4.764 24.966 1.00 89.94 241 HIS A O 1
ATOM 1939 N N . ASN A 1 242 ? -7.988 6.386 26.314 1.00 90.75 242 ASN A N 1
ATOM 1940 C CA . ASN A 1 242 ? -8.825 7.367 25.641 1.00 90.75 242 ASN A CA 1
ATOM 1941 C C . ASN A 1 242 ? -8.379 7.533 24.178 1.00 90.75 242 ASN A C 1
ATOM 1943 O O . ASN A 1 242 ? -7.217 7.812 23.910 1.00 90.75 242 ASN A O 1
ATOM 1947 N N . GLY A 1 243 ? -9.304 7.354 23.233 1.00 90.44 243 GLY A N 1
ATOM 1948 C CA . GLY A 1 243 ? -9.007 7.483 21.804 1.00 90.44 243 GLY A CA 1
ATOM 1949 C C . GLY A 1 243 ? -8.204 6.330 21.188 1.00 90.44 243 GLY A C 1
ATOM 1950 O O . GLY A 1 243 ? -7.830 6.446 20.025 1.00 90.44 243 GLY A O 1
ATOM 1951 N N . TRP A 1 244 ? -7.995 5.216 21.906 1.00 91.38 244 TRP A N 1
ATOM 1952 C CA . TRP A 1 244 ? -7.179 4.084 21.437 1.00 91.38 244 TRP A CA 1
ATOM 1953 C C . TRP A 1 244 ? -7.560 3.596 20.030 1.00 91.38 244 TRP A C 1
ATOM 1955 O O . TRP A 1 244 ? -6.691 3.310 19.216 1.00 91.38 244 TRP A O 1
ATOM 1965 N N . GLN A 1 245 ? -8.860 3.568 19.714 1.00 91.44 245 GLN A N 1
ATOM 1966 C CA . GLN A 1 245 ? -9.362 3.133 18.407 1.00 91.44 245 GLN A CA 1
ATOM 1967 C C . GLN A 1 245 ? -8.852 4.022 17.272 1.00 91.44 245 GLN A C 1
ATOM 1969 O O . GLN A 1 245 ? -8.428 3.512 16.240 1.00 91.4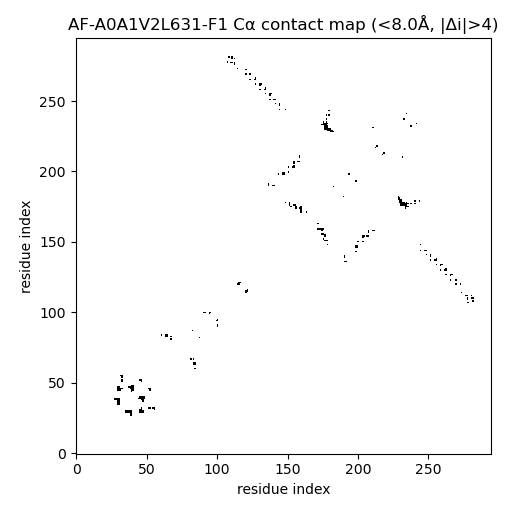4 245 GLN A O 1
ATOM 1974 N N . THR A 1 246 ? -8.903 5.343 17.458 1.00 93.19 246 THR A N 1
ATOM 1975 C CA . THR A 1 246 ? -8.442 6.306 16.453 1.00 93.19 246 THR A CA 1
ATOM 1976 C C . THR A 1 246 ? -6.929 6.246 16.331 1.00 93.19 246 THR A C 1
ATOM 1978 O O . THR A 1 246 ? -6.429 6.113 15.225 1.00 93.19 246 THR A O 1
ATOM 1981 N N . MET A 1 247 ? -6.213 6.239 17.460 1.00 92.75 247 MET A N 1
ATOM 1982 C CA . MET A 1 247 ? -4.749 6.195 17.458 1.00 92.75 247 MET A CA 1
ATOM 1983 C C . MET A 1 247 ? -4.206 4.949 16.753 1.00 92.75 247 MET A C 1
ATOM 1985 O O . MET A 1 247 ? -3.340 5.080 15.898 1.00 92.75 247 MET A O 1
ATOM 1989 N N . LEU A 1 248 ? -4.751 3.763 17.052 1.00 91.81 248 LEU A N 1
ATOM 1990 C CA . LEU A 1 248 ? -4.337 2.532 16.376 1.00 91.81 248 LEU A CA 1
ATOM 1991 C C . LEU A 1 248 ? -4.731 2.523 14.897 1.00 91.81 248 LEU A C 1
ATOM 1993 O O . LEU A 1 248 ? -3.978 2.011 14.079 1.00 91.81 248 LEU A O 1
ATOM 1997 N N . THR A 1 249 ? -5.893 3.082 14.538 1.00 93.69 249 THR A N 1
ATOM 1998 C CA . THR A 1 249 ? -6.295 3.181 13.124 1.00 93.69 249 THR A CA 1
ATOM 1999 C C . THR A 1 249 ? -5.302 4.044 12.351 1.00 93.69 249 THR A C 1
ATOM 2001 O O . THR A 1 249 ? -4.806 3.613 11.314 1.00 93.69 249 THR A O 1
ATOM 2004 N N . ASP A 1 250 ? -4.976 5.224 12.882 1.00 95.38 250 ASP A N 1
ATOM 2005 C CA . ASP A 1 250 ? -4.053 6.163 12.248 1.00 95.38 250 ASP A CA 1
ATOM 2006 C C . ASP A 1 250 ? -2.635 5.573 12.151 1.00 95.38 250 ASP A C 1
ATOM 2008 O O . ASP A 1 250 ? -1.998 5.685 11.107 1.00 95.38 250 ASP A O 1
ATOM 2012 N N . GLU A 1 251 ? -2.153 4.905 13.206 1.00 93.56 251 GLU A N 1
ATOM 2013 C CA . GLU A 1 251 ? -0.854 4.217 13.220 1.00 93.56 251 GLU A CA 1
ATOM 2014 C C . GLU A 1 251 ? -0.770 3.139 12.130 1.00 93.56 251 GLU A C 1
ATOM 2016 O O . GLU A 1 251 ? 0.156 3.150 11.317 1.00 93.56 251 GLU A O 1
ATOM 2021 N N . ILE A 1 252 ? -1.755 2.237 12.077 1.00 92.88 252 ILE A N 1
ATOM 2022 C CA . ILE A 1 252 ? -1.792 1.143 11.099 1.00 92.88 252 ILE A CA 1
ATOM 2023 C C . ILE A 1 252 ? -1.893 1.700 9.674 1.00 92.88 252 ILE A C 1
ATOM 2025 O O . ILE A 1 252 ? -1.175 1.253 8.781 1.00 92.88 252 ILE A O 1
ATOM 2029 N N . ASP A 1 253 ? -2.745 2.703 9.448 1.00 95.81 253 ASP A N 1
ATOM 2030 C CA . ASP A 1 253 ? -2.907 3.317 8.130 1.00 95.81 253 ASP A CA 1
ATOM 2031 C C . ASP A 1 253 ? -1.624 4.028 7.669 1.00 95.81 253 ASP A C 1
ATOM 2033 O O . ASP A 1 253 ? -1.234 3.893 6.506 1.00 95.81 253 ASP A O 1
ATOM 2037 N N . MET A 1 254 ? -0.926 4.730 8.569 1.00 96.62 254 MET A N 1
ATOM 2038 C CA . MET A 1 254 ? 0.380 5.328 8.266 1.00 96.62 254 MET A CA 1
ATOM 2039 C C . MET A 1 254 ? 1.433 4.264 7.940 1.00 96.62 254 MET A C 1
ATOM 2041 O O . MET A 1 254 ? 2.199 4.440 6.988 1.00 96.62 254 MET A O 1
ATOM 2045 N N . ASN A 1 255 ? 1.467 3.158 8.689 1.00 95.12 255 ASN A N 1
ATOM 2046 C CA . ASN A 1 255 ? 2.399 2.058 8.441 1.00 95.12 255 ASN A CA 1
ATOM 2047 C C . ASN A 1 255 ? 2.156 1.419 7.069 1.00 95.12 255 ASN A C 1
ATOM 2049 O O . ASN A 1 255 ? 3.103 1.276 6.294 1.00 95.12 255 ASN A O 1
ATOM 2053 N N . ILE A 1 256 ? 0.898 1.113 6.734 1.00 95.94 256 ILE A N 1
ATOM 2054 C CA . ILE A 1 256 ? 0.501 0.579 5.422 1.00 95.94 256 ILE A CA 1
ATOM 2055 C C . ILE A 1 256 ? 0.953 1.521 4.302 1.00 95.94 256 ILE A C 1
ATOM 2057 O O . ILE A 1 256 ? 1.672 1.096 3.398 1.00 95.94 256 ILE A O 1
ATOM 2061 N N . GLN A 1 257 ? 0.619 2.812 4.392 1.00 97.31 257 GLN A N 1
ATOM 2062 C CA . GLN A 1 257 ? 1.007 3.796 3.375 1.00 97.31 257 GLN A CA 1
ATOM 2063 C C . GLN A 1 257 ? 2.528 3.889 3.213 1.00 97.31 257 GLN A C 1
ATOM 2065 O O . GLN A 1 257 ? 3.042 3.958 2.095 1.00 97.31 257 GLN A O 1
ATOM 2070 N N . ASN A 1 258 ? 3.274 3.882 4.318 1.00 97.06 258 ASN A N 1
ATOM 2071 C CA . ASN A 1 258 ? 4.731 3.937 4.280 1.00 97.06 258 ASN A CA 1
ATOM 2072 C C . ASN A 1 258 ? 5.333 2.695 3.599 1.00 97.06 258 ASN A C 1
ATOM 2074 O O . ASN A 1 258 ? 6.243 2.828 2.777 1.00 97.06 258 ASN A O 1
ATOM 2078 N N . LEU A 1 259 ? 4.809 1.503 3.899 1.00 96.88 259 LEU A N 1
ATOM 2079 C CA . LEU A 1 259 ? 5.229 0.248 3.270 1.00 96.88 259 LEU A CA 1
ATOM 2080 C C . LEU A 1 259 ? 4.922 0.244 1.763 1.00 96.88 259 LEU A C 1
ATOM 2082 O O . LEU A 1 259 ? 5.806 -0.059 0.961 1.00 96.88 259 LEU A O 1
ATOM 2086 N N . GLU A 1 260 ? 3.725 0.671 1.357 1.00 96.44 260 GLU A N 1
ATOM 2087 C CA . GLU A 1 260 ? 3.330 0.780 -0.056 1.00 96.44 260 GLU A CA 1
ATOM 2088 C C . GLU A 1 260 ? 4.219 1.759 -0.839 1.00 96.44 260 GLU A C 1
ATOM 2090 O O . GLU A 1 260 ? 4.635 1.477 -1.971 1.00 96.44 260 GLU A O 1
ATOM 2095 N N . ILE A 1 261 ? 4.568 2.900 -0.234 1.00 97.56 261 ILE A N 1
ATOM 2096 C CA . ILE A 1 261 ? 5.485 3.881 -0.831 1.00 97.56 261 ILE A CA 1
ATOM 2097 C C . ILE A 1 261 ? 6.880 3.272 -1.016 1.00 97.56 261 ILE A C 1
ATOM 2099 O O . ILE A 1 261 ? 7.503 3.467 -2.064 1.00 97.56 261 ILE A O 1
ATOM 2103 N N . GLN A 1 262 ? 7.394 2.551 -0.016 1.00 96.62 262 GLN A N 1
ATOM 2104 C CA . GLN A 1 262 ? 8.699 1.890 -0.109 1.00 96.62 262 GLN A CA 1
ATOM 2105 C C . GLN A 1 262 ? 8.709 0.817 -1.203 1.00 96.62 262 GLN A C 1
ATOM 2107 O O . GLN A 1 262 ? 9.619 0.802 -2.035 1.00 96.62 262 GLN A O 1
ATOM 2112 N N . MET A 1 263 ? 7.661 -0.005 -1.267 1.00 95.75 263 MET A N 1
ATOM 2113 C CA . MET A 1 263 ? 7.503 -1.044 -2.284 1.00 95.75 263 MET A CA 1
ATOM 2114 C C . MET A 1 263 ? 7.436 -0.444 -3.693 1.00 95.75 263 MET A C 1
ATOM 2116 O O . MET A 1 263 ? 8.148 -0.880 -4.599 1.00 95.75 263 MET A O 1
ATOM 2120 N N . THR A 1 264 ? 6.661 0.629 -3.873 1.00 96.31 264 THR A N 1
ATOM 2121 C CA . THR A 1 264 ? 6.556 1.341 -5.157 1.00 96.31 264 THR A CA 1
ATOM 2122 C C . THR A 1 264 ? 7.920 1.852 -5.626 1.00 96.31 264 THR A C 1
ATOM 2124 O O . THR A 1 264 ? 8.305 1.624 -6.775 1.00 96.31 264 THR A O 1
ATOM 2127 N N . LYS A 1 265 ? 8.703 2.464 -4.727 1.00 96.25 265 LYS A N 1
ATOM 2128 C CA . LYS A 1 265 ? 10.062 2.943 -5.037 1.00 96.25 265 LYS A CA 1
ATOM 2129 C C . LYS A 1 265 ? 10.997 1.808 -5.460 1.00 96.25 265 LYS A C 1
ATOM 2131 O O . LYS A 1 265 ? 11.781 1.981 -6.396 1.00 96.25 265 LYS A O 1
ATOM 2136 N N . LEU A 1 266 ? 10.930 0.650 -4.800 1.00 94.62 266 LEU A N 1
ATOM 2137 C CA . LEU A 1 266 ? 11.734 -0.517 -5.174 1.00 94.62 266 LEU A CA 1
ATOM 2138 C C . LEU A 1 266 ? 11.337 -1.073 -6.545 1.00 94.62 266 LEU A C 1
ATOM 2140 O O . LEU A 1 266 ? 12.214 -1.357 -7.361 1.00 94.62 266 LEU A O 1
ATOM 2144 N N . LEU A 1 267 ? 10.041 -1.146 -6.851 1.00 93.31 267 LEU A N 1
ATOM 2145 C CA . LEU A 1 267 ? 9.552 -1.594 -8.158 1.00 93.31 267 LEU A CA 1
ATOM 2146 C C . LEU A 1 267 ? 9.939 -0.629 -9.290 1.00 93.31 267 LEU A C 1
ATOM 2148 O O . LEU A 1 267 ? 10.327 -1.063 -10.377 1.00 93.31 267 LEU A O 1
ATOM 2152 N N . GLU A 1 268 ? 9.889 0.682 -9.055 1.00 94.25 268 GLU A N 1
ATOM 2153 C CA . GLU A 1 268 ? 10.378 1.688 -10.008 1.00 94.25 268 GLU A CA 1
ATOM 2154 C C . GLU A 1 268 ? 11.890 1.581 -10.230 1.00 94.25 268 GLU A C 1
ATOM 2156 O O . GLU A 1 268 ? 12.374 1.646 -11.369 1.00 94.25 268 GLU A O 1
ATOM 2161 N N . ARG A 1 269 ? 12.646 1.342 -9.154 1.00 92.56 269 ARG A N 1
ATOM 2162 C CA . ARG A 1 269 ? 14.082 1.073 -9.233 1.00 92.56 269 ARG A CA 1
ATOM 2163 C C . ARG A 1 269 ? 14.365 -0.202 -10.030 1.00 92.56 269 ARG A C 1
ATOM 2165 O O . ARG A 1 269 ? 15.235 -0.172 -10.901 1.00 92.56 269 ARG A O 1
ATOM 2172 N N . LYS A 1 270 ? 13.606 -1.282 -9.807 1.00 91.62 270 LYS A N 1
ATOM 2173 C CA . LYS A 1 270 ? 13.691 -2.539 -10.572 1.00 91.62 270 LYS A CA 1
ATOM 2174 C C . LYS A 1 270 ? 13.497 -2.282 -12.065 1.00 91.62 270 LYS A C 1
ATOM 2176 O O . LYS A 1 270 ? 14.348 -2.653 -12.870 1.00 91.62 270 LYS A O 1
ATOM 2181 N N . LYS A 1 271 ? 12.424 -1.573 -12.436 1.00 90.31 271 LYS A N 1
ATOM 2182 C CA . LYS A 1 271 ? 12.128 -1.198 -13.833 1.00 90.31 271 LYS A CA 1
ATOM 2183 C C . LYS A 1 271 ? 13.262 -0.389 -14.463 1.00 90.31 271 LYS A C 1
ATOM 2185 O O . LYS A 1 271 ? 13.636 -0.643 -15.606 1.00 90.31 271 LYS A O 1
ATOM 2190 N N . SER A 1 272 ? 13.831 0.552 -13.713 1.00 90.38 272 SER A N 1
ATOM 2191 C CA . SER A 1 272 ? 14.942 1.386 -14.179 1.00 90.38 272 SER A CA 1
ATOM 2192 C C . SER A 1 272 ? 16.210 0.566 -14.430 1.00 90.38 272 SER A C 1
ATOM 2194 O O . SER A 1 272 ? 16.842 0.728 -15.470 1.00 90.38 272 SER A O 1
ATOM 2196 N N . ILE A 1 273 ? 16.549 -0.365 -13.533 1.00 88.56 273 ILE A N 1
ATOM 2197 C CA . ILE A 1 273 ? 17.696 -1.268 -13.710 1.00 88.56 273 ILE A CA 1
ATOM 2198 C C . ILE A 1 273 ? 17.489 -2.172 -14.925 1.00 88.56 273 ILE A C 1
ATOM 2200 O O . ILE A 1 273 ? 18.393 -2.296 -15.745 1.00 88.56 273 ILE A O 1
ATOM 2204 N N . ILE A 1 274 ? 16.298 -2.757 -15.085 1.00 87.38 274 ILE A N 1
ATOM 2205 C CA . ILE A 1 274 ? 15.969 -3.584 -16.255 1.00 87.38 274 ILE A CA 1
ATOM 2206 C C . ILE A 1 274 ? 16.145 -2.782 -17.548 1.00 87.38 274 ILE A C 1
ATOM 2208 O O . ILE A 1 274 ? 16.699 -3.297 -18.517 1.00 87.38 274 ILE A O 1
ATOM 2212 N N . LYS A 1 275 ? 15.705 -1.518 -17.565 1.00 86.12 275 LYS A N 1
ATOM 2213 C CA . LYS A 1 275 ? 15.876 -0.635 -18.722 1.00 86.12 275 LYS A CA 1
ATOM 2214 C C . LYS A 1 275 ? 17.354 -0.439 -19.064 1.00 86.12 275 LYS A C 1
ATOM 2216 O O . LYS A 1 275 ? 17.709 -0.618 -20.221 1.00 86.12 275 LYS A O 1
ATOM 2221 N N . VAL A 1 276 ? 18.195 -0.126 -18.075 1.00 86.94 276 VAL A N 1
ATOM 2222 C CA . VAL A 1 276 ? 19.648 0.039 -18.271 1.00 86.94 276 VAL A CA 1
ATOM 2223 C C . VAL A 1 276 ? 20.274 -1.252 -18.796 1.00 86.94 276 VAL A C 1
ATOM 2225 O O . VAL A 1 276 ? 20.922 -1.227 -19.832 1.00 86.94 276 VAL A O 1
ATOM 2228 N N . LEU A 1 277 ? 19.985 -2.399 -18.174 1.00 84.88 277 LEU A N 1
ATOM 2229 C CA . LEU A 1 277 ? 20.515 -3.695 -18.614 1.00 84.88 277 LEU A CA 1
ATOM 2230 C C . LEU A 1 277 ? 20.129 -4.036 -20.061 1.00 84.88 277 LEU A C 1
ATOM 2232 O O . LEU A 1 277 ? 20.945 -4.570 -20.812 1.00 84.88 277 LEU A O 1
ATOM 2236 N N . LYS A 1 278 ? 18.886 -3.734 -20.465 1.00 84.12 278 LYS A N 1
ATOM 2237 C CA . LYS A 1 278 ? 18.431 -3.916 -21.851 1.00 84.12 278 LYS A CA 1
ATOM 2238 C C . LYS A 1 278 ? 19.180 -2.996 -22.818 1.00 84.12 278 LYS A C 1
ATOM 2240 O O . LYS A 1 278 ? 19.562 -3.458 -23.892 1.00 84.12 278 LYS A O 1
ATOM 2245 N N . THR A 1 279 ? 19.394 -1.734 -22.444 1.00 82.00 279 THR A N 1
ATOM 2246 C CA . THR A 1 279 ? 20.163 -0.771 -23.246 1.00 82.00 279 THR A CA 1
ATOM 2247 C C . THR A 1 279 ? 21.616 -1.218 -23.406 1.00 82.00 279 THR A C 1
ATOM 2249 O O . THR A 1 279 ? 22.070 -1.368 -24.537 1.00 82.00 279 THR A O 1
ATOM 2252 N N . ASP A 1 280 ? 22.303 -1.548 -22.310 1.00 81.50 280 ASP A N 1
ATOM 2253 C CA . ASP A 1 280 ? 23.712 -1.962 -22.326 1.00 81.50 280 ASP A CA 1
ATOM 2254 C C . ASP A 1 280 ? 23.925 -3.196 -23.221 1.00 81.50 280 ASP A C 1
ATOM 2256 O O . ASP A 1 280 ? 24.855 -3.259 -24.026 1.00 81.50 280 ASP A O 1
ATOM 2260 N N . LEU A 1 281 ? 23.031 -4.190 -23.132 1.00 79.88 281 LEU A N 1
ATOM 2261 C CA . LEU A 1 281 ? 23.096 -5.386 -23.978 1.00 79.88 281 LEU A CA 1
ATOM 2262 C C . LEU A 1 281 ? 22.833 -5.090 -25.455 1.00 79.88 281 LEU A C 1
ATOM 2264 O O . LEU A 1 281 ? 23.419 -5.737 -26.329 1.00 79.88 281 LEU A O 1
ATOM 2268 N N . PHE A 1 282 ? 21.935 -4.151 -25.748 1.00 77.62 282 PHE A N 1
ATOM 2269 C CA . PHE A 1 282 ? 21.676 -3.724 -27.116 1.00 77.62 282 PHE A CA 1
ATOM 2270 C C . PHE A 1 282 ? 22.913 -3.050 -27.721 1.00 77.62 282 PHE A C 1
ATOM 2272 O O . PHE A 1 282 ? 23.333 -3.425 -28.817 1.00 77.62 282 PHE A O 1
ATOM 2279 N N . GLU A 1 283 ? 23.535 -2.129 -26.985 1.00 79.06 283 GLU A N 1
ATOM 2280 C CA . GLU A 1 283 ? 24.755 -1.430 -27.400 1.00 79.06 283 GLU A CA 1
ATOM 2281 C C . GLU A 1 283 ? 25.919 -2.407 -27.608 1.00 79.06 283 GLU A C 1
ATOM 2283 O O . GLU A 1 283 ? 26.563 -2.396 -28.659 1.00 79.06 283 GLU A O 1
ATOM 2288 N N . GLN A 1 284 ? 26.132 -3.349 -26.683 1.00 77.69 284 GLN A N 1
ATOM 2289 C CA . GLN A 1 284 ? 27.151 -4.393 -26.839 1.00 77.69 284 GLN A CA 1
ATOM 2290 C C . GLN A 1 284 ? 26.938 -5.227 -28.110 1.00 77.69 284 GLN A C 1
ATOM 2292 O O . GLN A 1 284 ? 27.877 -5.445 -28.881 1.00 77.69 284 GLN A O 1
ATOM 2297 N N . LYS A 1 285 ? 25.701 -5.673 -28.374 1.00 75.38 285 LYS A N 1
ATOM 2298 C CA . LYS A 1 285 ? 25.373 -6.421 -29.600 1.00 75.38 285 LYS A CA 1
ATOM 2299 C C . LYS A 1 285 ? 25.579 -5.579 -30.862 1.00 75.38 285 LYS A C 1
ATOM 2301 O O . LYS A 1 285 ? 26.013 -6.125 -31.879 1.00 75.38 285 LYS A O 1
ATOM 2306 N N . ALA A 1 286 ? 25.289 -4.280 -30.814 1.00 72.44 286 ALA A N 1
ATOM 2307 C CA . ALA A 1 286 ? 25.520 -3.364 -31.927 1.00 72.44 286 ALA A CA 1
ATOM 2308 C C . ALA A 1 286 ? 27.021 -3.215 -32.235 1.00 72.44 286 ALA A C 1
ATOM 2310 O O . ALA A 1 286 ? 27.424 -3.379 -33.389 1.00 72.44 286 ALA A O 1
ATOM 2311 N N . HIS A 1 287 ? 27.860 -3.026 -31.212 1.00 67.50 287 HIS A N 1
ATOM 2312 C CA . HIS A 1 287 ? 29.315 -2.929 -31.374 1.00 67.50 287 HIS A CA 1
ATOM 2313 C C . HIS A 1 287 ? 29.950 -4.219 -31.910 1.00 67.50 287 HIS A C 1
ATOM 2315 O O . HIS A 1 287 ? 30.847 -4.161 -32.753 1.00 67.50 287 HIS A O 1
ATOM 2321 N N . VAL A 1 288 ? 29.484 -5.394 -31.467 1.00 68.56 288 VAL A N 1
ATOM 2322 C CA . VAL A 1 288 ? 29.976 -6.686 -31.983 1.00 68.56 288 VAL A CA 1
ATOM 2323 C C . VAL A 1 288 ? 29.640 -6.851 -33.466 1.00 68.56 288 VAL A C 1
ATOM 2325 O O . VAL A 1 288 ? 30.517 -7.222 -34.246 1.00 68.56 288 VAL A O 1
ATOM 2328 N N . LYS A 1 289 ? 28.411 -6.519 -33.885 1.00 65.00 289 LYS A N 1
ATOM 2329 C CA . LYS A 1 289 ? 28.024 -6.559 -35.307 1.00 65.00 289 LYS A CA 1
ATOM 2330 C C . LYS A 1 289 ? 28.854 -5.602 -36.160 1.00 65.00 289 LYS A C 1
ATOM 2332 O O . LYS A 1 289 ? 29.277 -5.974 -37.248 1.00 65.00 289 LYS A O 1
ATOM 2337 N N . GLN A 1 290 ? 29.121 -4.395 -35.664 1.00 61.53 290 GLN A N 1
ATOM 2338 C CA 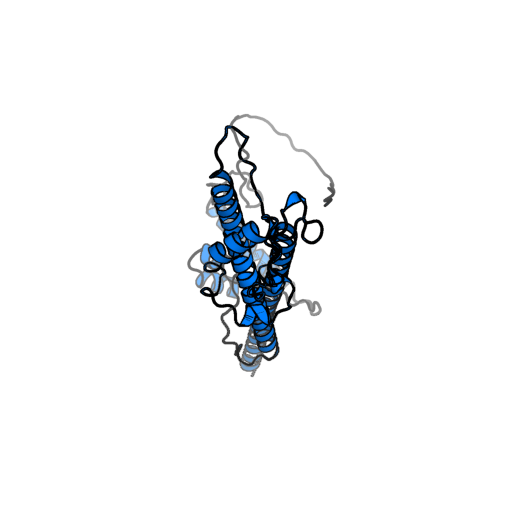. GLN A 1 290 ? 29.935 -3.414 -36.379 1.00 61.53 290 GLN A CA 1
ATOM 2339 C C . GLN A 1 290 ? 31.382 -3.896 -36.563 1.00 61.53 290 GLN A C 1
ATOM 2341 O O . GLN A 1 290 ? 31.930 -3.765 -37.653 1.00 61.53 290 GLN A O 1
ATOM 2346 N N . LYS A 1 291 ? 31.978 -4.525 -35.539 1.00 58.28 291 LYS A N 1
ATOM 2347 C CA . LYS A 1 291 ? 33.316 -5.135 -35.642 1.00 58.28 291 LYS A CA 1
ATOM 2348 C C . LYS A 1 291 ? 33.359 -6.317 -36.614 1.00 58.28 291 LYS A C 1
ATOM 2350 O O . LYS A 1 291 ? 34.336 -6.453 -37.336 1.00 58.28 291 LYS A O 1
ATOM 2355 N N . GLN A 1 292 ? 32.311 -7.141 -36.663 1.00 54.00 292 GLN A N 1
ATOM 2356 C CA . GLN A 1 292 ? 32.214 -8.261 -37.610 1.00 54.00 292 GLN A CA 1
ATOM 2357 C C . GLN A 1 292 ? 32.043 -7.815 -39.069 1.00 54.00 292 GLN A C 1
ATOM 2359 O O . GLN A 1 292 ? 32.437 -8.549 -39.960 1.00 54.00 292 GLN A O 1
ATOM 2364 N N . MET A 1 293 ? 31.463 -6.637 -39.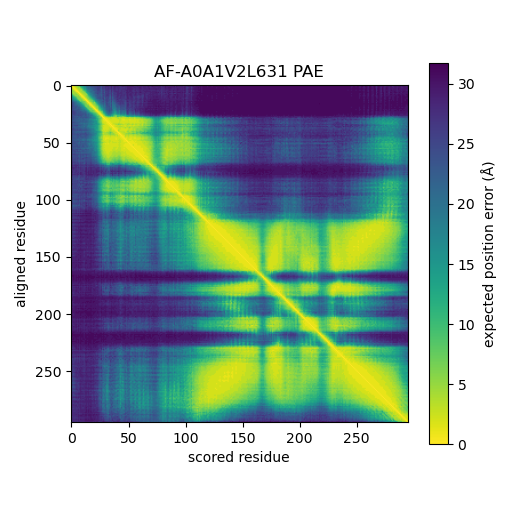323 1.00 50.50 293 MET A N 1
ATOM 2365 C CA . MET A 1 293 ? 31.317 -6.087 -40.680 1.00 50.50 293 MET A CA 1
ATOM 2366 C C . MET A 1 293 ? 32.574 -5.375 -41.204 1.00 50.50 293 MET A C 1
ATOM 2368 O O . MET A 1 293 ? 32.659 -5.099 -42.397 1.00 50.50 293 MET A O 1
ATOM 2372 N N . LEU A 1 294 ? 33.514 -5.038 -40.318 1.00 50.47 294 LEU A N 1
ATOM 2373 C CA . LEU A 1 294 ? 34.786 -4.380 -40.647 1.00 50.47 294 LEU A CA 1
ATOM 2374 C C . LEU A 1 294 ? 35.966 -5.369 -40.736 1.00 50.47 294 LEU A C 1
ATOM 2376 O O . LEU A 1 294 ? 37.080 -4.952 -41.050 1.00 50.47 294 LEU A O 1
ATOM 2380 N N . SER A 1 295 ? 35.716 -6.646 -40.433 1.00 45.91 295 SER A N 1
ATOM 2381 C CA . SER A 1 295 ? 36.633 -7.787 -40.557 1.00 45.91 295 SER A CA 1
ATOM 2382 C C . SER A 1 295 ? 36.345 -8.572 -41.829 1.00 45.91 295 SER A C 1
ATOM 2384 O O . SER A 1 295 ? 37.282 -9.290 -42.243 1.00 45.91 295 SER A O 1
#

Solvent-accessible surface area (backbone atoms only — not comparable to full-atom values): 18380 Å² total; per-residue (Å²): 138,88,82,83,86,84,86,81,89,86,85,86,82,89,80,89,86,78,88,81,90,83,91,79,83,75,92,65,58,55,22,70,39,86,94,46,82,47,52,35,70,45,95,87,48,61,24,49,43,73,66,49,47,52,50,45,51,50,52,53,53,50,53,53,54,56,50,68,70,64,69,76,63,95,77,70,97,66,93,70,81,73,81,46,72,69,58,50,51,48,51,54,70,73,28,91,43,72,68,52,51,71,46,60,80,74,60,81,80,91,61,95,66,81,59,86,80,34,67,77,50,49,53,50,51,51,56,42,51,57,44,51,53,52,43,51,51,47,51,50,52,51,53,49,53,52,52,49,52,52,48,36,51,50,38,18,52,53,44,31,56,67,68,61,78,61,95,66,105,60,82,80,72,84,46,49,48,51,53,51,50,54,72,79,74,55,72,74,66,69,63,75,75,61,50,90,86,69,61,74,76,86,50,49,68,64,54,38,53,51,52,52,49,75,70,45,90,67,84,82,69,88,66,78,77,87,66,84,47,54,38,74,47,46,38,96,73,34,74,91,60,60,61,47,71,59,55,52,50,52,51,45,51,51,50,46,52,53,44,52,53,53,45,51,52,50,51,52,48,49,54,51,50,53,51,50,55,49,48,53,53,50,52,52,54,51,54,52,53,54,54,61,73,75,105

Mean predicted aligned error: 17.39 Å

InterPro domains:
  IPR022056 CpG binding protein, C-terminal [PF12269] (169-275)
  IPR037869 Spp1/CFP1 [PTHR46174] (19-289)

Secondary structure (DSSP, 8-state):
-------------------------S--PBPSSTT--PBPSSSS-SSSSHHHHHHHHHHHHHHHHHHHHH---TT------PPPHHHHHHHHHH-SSHHHHHHTTSS--------TT-HHHHHHHHHHHHHHHHHHHHHHHHHHHHHHHHHHHHHHHHHHHHHTTSSS--------B---BGGGGS-TTTTTS--TT-SSTT-HHHHHHHHHHHHSS--------S-TTB--SBGGG-STTTTHHHHHHHHHHHHHHHHHHHHHHHHHHHHHHHHHHHHHHHHHHHHHHHHHH--

Nearest PDB structures (foldseek):
  8snb-assembly1_8U  TM=3.466E-01  e=4.186E+00  Strongylocentrotus purpuratus
  7zxk-assembly2_C  TM=2.464E-01  e=8.702E+00  Homo sapiens

pLDDT: mean 73.88, std 19.18, range [25.33, 97.56]